Protein 5GJU (pdb70)

GO terms:
  GO:0048255 mRNA stabilization (P, IMP)
  GO:0005737 cytoplasm (C, EXP)
  GO:0005829 cytosol (C, IDA)
  GO:0003724 RNA helicase activity (F, IDA)
  GO:0033592 RNA strand annealing activity (F, IDA)
  GO:0042803 protein homodimerization activity (F, IDA)
  GO:0070417 cellular response to cold (P, IEP)
  GO:0006401 RNA catabolic process (P, IGI)
  GO:0045727 positive regulation of translation (P, IMP)
  GO:0009314 response to radiation (P, IMP)
  GO:0070417 cellular response to cold (P, IMP)
  GO:0000027 ribosomal large subunit assembly (P, IMP)
  GO:0005515 protein binding (F, IPI)

CATH classification: 3.40.50.300

B-factor: me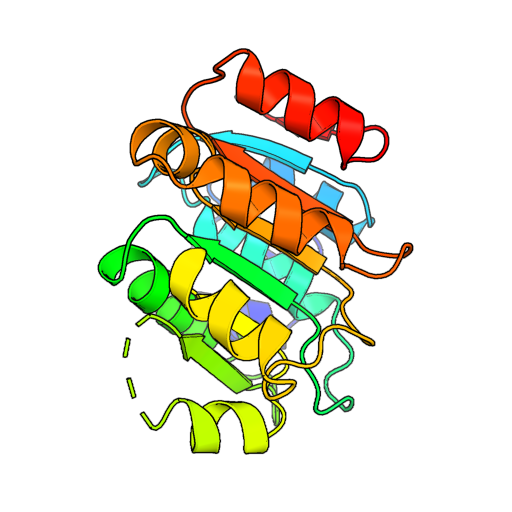an 23.7, std 10.51, range [6.79, 79.28]

Sequence (199 aa):
TTFADLGLKAPILEALNDLGYEKPSPIQAECIPHLLNGRDVLGMAQTGSGKTAAFSLPLLQNLDPELKAPQILVLAPTRELAVQVAEAMTDFSKHMRGVNVVALYVQLRALRQGPQIVVGTPGRLLDHLKRGTLDLSKLSGLVLDEADEMLRMGFIEDVETIMAQIPEGHQTALFSATMPEAIRRITRRFMKEPQEVRI

Structure (mmCIF, N/CA/C/O backbone):
data_5GJU
#
_entry.id   5GJU
#
_cell.length_a   57.990
_cell.length_b   57.990
_cell.length_c   104.360
_cell.angle_alpha   90.000
_cell.angle_beta   90.000
_cell.angle_gamma   120.000
#
_symmetry.space_group_name_H-M   'P 61'
#
loop_
_entity.id
_entity.type
_entity.pdbx_description
1 polymer 'ATP-dependent RNA helicase DeaD'
2 non-polymer 'ADENOSINE MONOPHOSPHATE'
3 water water
#
loop_
_atom_site.group_PDB
_atom_site.id
_atom_site.type_symbol
_atom_site.label_atom_id
_atom_site.label_alt_id
_atom_site.label_comp_id
_atom_site.label_asym_id
_atom_site.label_entity_id
_atom_site.label_seq_id
_atom_site.pdbx_PDB_ins_code
_atom_site.Cartn_x
_atom_site.Cartn_y
_atom_site.Cartn_z
_atom_site.occupancy
_atom_site.B_iso_or_equiv
_atom_site.auth_seq_id
_atom_site.auth_comp_id
_atom_site.auth_asym_id
_atom_site.auth_atom_id
_atom_site.pdbx_PDB_model_num
ATOM 1 N N . THR A 1 1 ? 43.475 27.198 1.659 1.00 33.70 6 THR A N 1
ATOM 2 C CA . THR A 1 1 ? 43.169 26.984 3.075 1.00 23.63 6 THR A CA 1
ATOM 3 C C . THR A 1 1 ? 42.935 25.508 3.405 1.00 23.74 6 THR A C 1
ATOM 4 O O . THR A 1 1 ? 42.169 24.831 2.729 1.00 29.88 6 THR A O 1
ATOM 8 N N . THR A 1 2 ? 43.607 25.029 4.441 1.00 19.97 7 THR A N 1
ATOM 9 C CA . THR A 1 2 ? 43.511 23.649 4.890 1.00 17.44 7 THR A CA 1
ATOM 10 C C . THR A 1 2 ? 42.660 23.558 6.149 1.00 18.41 7 THR A C 1
ATOM 11 O O . THR A 1 2 ? 42.379 24.554 6.810 1.00 18.77 7 THR A O 1
ATOM 22 N N . PHE A 1 3 ? 42.290 22.333 6.516 1.00 18.72 8 PHE A N 1
ATOM 23 C CA . PHE A 1 3 ? 41.568 22.163 7.776 1.00 15.46 8 PHE A CA 1
ATOM 24 C C . PHE A 1 3 ? 42.429 22.552 8.963 1.00 16.60 8 PHE A C 1
ATOM 25 O O . PHE A 1 3 ? 41.919 23.121 9.934 1.00 16.21 8 PHE A O 1
ATOM 42 N N . ALA A 1 4 ? 43.740 22.269 8.906 1.00 15.34 9 ALA A N 1
ATOM 43 C CA . ALA A 1 4 ? 44.624 22.683 9.992 1.00 15.34 9 ALA A CA 1
ATOM 44 C C . ALA A 1 4 ? 44.695 24.206 10.104 1.00 17.72 9 ALA A C 1
ATOM 45 O O . ALA A 1 4 ? 44.743 24.747 11.219 1.00 18.35 9 ALA A O 1
ATOM 52 N N . ASP A 1 5 ? 44.662 24.907 8.965 1.00 18.90 10 ASP A N 1
ATOM 53 C CA . ASP A 1 5 ? 44.637 26.371 8.951 1.00 19.62 10 ASP A CA 1
ATOM 54 C C . ASP A 1 5 ? 43.428 26.939 9.682 1.00 18.62 10 ASP A C 1
ATOM 55 O O . ASP A 1 5 ? 43.444 28.106 10.095 1.00 21.33 10 ASP A O 1
ATOM 64 N N . LEU A 1 6 ? 42.340 26.181 9.771 1.00 14.62 11 LEU A N 1
ATOM 65 C CA . LEU A 1 6 ? 41.138 26.661 10.440 1.00 13.99 11 LEU A CA 1
ATOM 66 C C . LEU A 1 6 ? 41.223 26.528 11.947 1.00 16.48 11 LEU A C 1
ATOM 67 O O . LEU A 1 6 ? 40.344 27.051 12.637 1.00 16.35 11 LEU A O 1
ATOM 83 N N . GLY A 1 7 ? 42.264 25.882 12.457 1.00 16.57 12 GLY A N 1
ATOM 84 C CA . GLY A 1 7 ? 42.444 25.675 13.875 1.00 18.03 12 GLY A CA 1
ATOM 85 C C . GLY A 1 7 ? 42.111 24.296 14.380 1.00 14.93 12 GLY A C 1
ATOM 86 O O . GLY A 1 7 ? 42.098 24.085 15.600 1.00 14.74 12 GLY A O 1
ATOM 90 N N . LEU A 1 8 ? 41.847 23.339 13.497 1.00 15.34 13 LEU A N 1
ATOM 91 C CA . LEU A 1 8 ? 41.516 22.000 13.939 1.00 14.76 13 LEU A CA 1
ATOM 92 C C . LEU A 1 8 ? 42.782 21.213 14.255 1.00 13.93 13 LEU A C 1
ATOM 93 O O . LEU A 1 8 ? 43.820 21.384 13.602 1.00 16.41 13 LEU A O 1
ATOM 109 N N . LYS A 1 9 ? 42.708 20.409 15.306 1.00 15.12 14 LYS A N 1
ATOM 110 C CA . LYS A 1 9 ? 43.852 19.694 15.856 1.00 14.58 14 LYS A CA 1
ATOM 111 C C . LYS A 1 9 ? 43.870 18.237 15.371 1.00 17.91 14 LYS A C 1
ATOM 112 O O . LYS A 1 9 ? 42.979 17.775 14.662 1.00 16.97 14 LYS A O 1
ATOM 131 N N . ALA A 1 10 ? 44.888 17.496 15.813 1.00 18.59 15 ALA A N 1
ATOM 132 C CA . ALA A 1 10 ? 45.216 16.220 15.185 1.00 18.54 15 ALA A CA 1
ATOM 133 C C . ALA A 1 10 ? 44.090 15.184 15.195 1.00 16.49 15 ALA A C 1
ATOM 134 O O . ALA A 1 10 ? 43.949 14.470 14.187 1.00 17.21 15 ALA A O 1
ATOM 141 N N . PRO A 1 11 ? 43.334 14.981 16.279 1.00 15.83 16 PRO A N 1
ATOM 142 C CA . PRO A 1 11 ? 42.310 13.923 16.251 1.00 18.47 16 PRO A CA 1
ATOM 143 C C . PRO A 1 11 ? 41.266 14.176 15.198 1.00 17.62 16 PRO A C 1
ATOM 144 O O . PRO A 1 11 ? 40.862 13.243 14.493 1.00 17.47 16 PRO A O 1
ATOM 155 N N . ILE A 1 12 ? 40.832 15.426 15.042 1.00 16.87 17 ILE A N 1
ATOM 156 C CA . ILE A 1 12 ? 39.856 15.696 13.999 1.00 15.28 17 ILE A CA 1
ATOM 157 C C . ILE A 1 12 ? 40.517 15.630 12.628 1.00 15.07 17 ILE A C 1
ATOM 158 O O . ILE A 1 12 ? 39.939 15.081 11.686 1.00 15.47 17 ILE A O 1
ATOM 174 N N . LEU A 1 13 ? 41.736 16.159 12.491 1.00 15.37 18 LEU A N 1
ATOM 175 C CA . LEU A 1 13 ? 42.433 16.075 11.209 1.00 17.99 18 LEU A CA 1
ATOM 176 C C . LEU A 1 13 ? 42.603 14.627 10.756 1.00 17.71 18 LEU A C 1
ATOM 177 O O . LEU A 1 13 ? 42.501 14.332 9.555 1.00 19.38 18 LEU A O 1
ATOM 193 N N . GLU A 1 14 ? 42.850 13.714 11.693 1.00 17.81 19 GLU A N 1
ATOM 194 C CA . GLU A 1 14 ? 43.016 12.306 11.327 1.00 15.01 19 GLU A CA 1
ATOM 195 C C . GLU A 1 14 ? 41.701 11.704 10.843 1.00 17.63 19 GLU A C 1
ATOM 196 O O . GLU A 1 14 ? 41.686 10.928 9.883 1.00 18.72 19 GLU A O 1
ATOM 208 N N . ALA A 1 15 ? 40.590 12.037 11.502 1.00 15.81 20 ALA A N 1
ATOM 209 C CA . ALA A 1 15 ? 39.281 11.558 11.071 1.00 17.01 20 ALA A CA 1
ATOM 210 C C . ALA A 1 15 ? 38.945 12.082 9.681 1.00 17.87 20 ALA A C 1
ATOM 211 O O . ALA A 1 15 ? 38.359 11.363 8.859 1.00 18.08 20 ALA A O 1
ATOM 218 N N . LEU A 1 16 ? 39.271 13.350 9.413 1.00 17.71 21 LEU A N 1
ATOM 219 C CA . LEU A 1 16 ? 39.020 13.905 8.087 1.00 15.66 21 LEU A CA 1
ATOM 220 C C . LEU A 1 16 ? 39.830 13.161 7.043 1.00 16.71 21 LEU A C 1
ATOM 221 O O . LEU A 1 16 ? 39.346 12.908 5.937 1.00 18.54 21 LEU A O 1
ATOM 237 N N . ASN A 1 17 ? 41.061 12.802 7.380 1.00 16.71 22 ASN A N 1
ATOM 238 C CA . ASN A 1 17 ? 41.873 12.046 6.432 1.00 19.93 22 ASN A CA 1
ATOM 239 C C . ASN A 1 17 ? 41.266 10.676 6.195 1.00 21.51 22 ASN A C 1
ATOM 240 O O . ASN A 1 17 ? 41.189 10.214 5.048 1.00 24.03 22 ASN A O 1
ATOM 251 N N . ASP A 1 18 ? 40.810 10.020 7.264 1.00 18.76 23 ASP A N 1
ATOM 252 C CA . ASP A 1 18 ? 40.146 8.728 7.111 1.00 23.84 23 ASP A CA 1
ATOM 253 C C . ASP A 1 18 ? 38.942 8.842 6.189 1.00 26.77 23 ASP A C 1
ATOM 254 O O . ASP A 1 18 ? 38.670 7.934 5.400 1.00 24.90 23 ASP A O 1
ATOM 263 N N . LEU A 1 19 ? 38.201 9.950 6.288 1.00 21.15 24 LEU A N 1
ATOM 264 C CA . LEU A 1 19 ? 37.010 10.187 5.474 1.00 23.01 24 LEU A CA 1
ATOM 265 C C . LEU A 1 19 ? 37.334 10.597 4.051 1.00 19.37 24 LEU A C 1
ATOM 266 O O . LEU A 1 19 ? 36.451 10.545 3.189 1.00 24.16 24 LEU A O 1
ATOM 282 N N . GLY A 1 20 ? 38.565 11.003 3.780 1.00 21.02 25 GLY A N 1
ATOM 283 C CA . GLY A 1 20 ? 38.922 11.424 2.457 1.00 23.78 25 GLY A CA 1
ATOM 284 C C . GLY A 1 20 ? 38.584 12.859 2.154 1.00 26.02 25 GLY A C 1
ATOM 285 O O . GLY A 1 20 ? 38.508 13.221 0.979 1.00 31.04 25 GLY A O 1
ATOM 289 N N . TYR A 1 21 ? 38.358 13.691 3.173 1.00 20.74 26 TYR A N 1
ATOM 290 C CA . TYR A 1 21 ? 38.162 15.119 2.945 1.00 21.03 26 TYR A CA 1
ATOM 291 C C . TYR A 1 21 ? 39.517 15.769 2.739 1.00 26.28 26 TYR A C 1
ATOM 292 O O . TYR A 1 21 ? 40.341 15.804 3.657 1.00 33.01 26 TYR A O 1
ATOM 310 N N . GLU A 1 22 ? 39.725 16.328 1.558 1.00 17.38 27 GLU A N 1
ATOM 311 C CA . GLU A 1 22 ? 41.003 16.909 1.222 1.00 19.81 27 GLU A CA 1
ATOM 312 C C . GLU A 1 22 ? 41.092 18.376 1.603 1.00 20.18 27 GLU A C 1
ATOM 313 O O . GLU A 1 22 ? 42.134 18.823 2.093 1.00 25.91 27 GLU A O 1
ATOM 325 N N . LYS A 1 23 ? 40.059 19.159 1.337 1.00 16.39 28 LYS A N 1
ATOM 326 C CA . LYS A 1 23 ? 40.110 20.566 1.691 1.00 18.48 28 LYS A CA 1
ATOM 327 C C . LYS A 1 23 ? 38.758 21.060 2.167 1.00 15.59 28 LYS A C 1
ATOM 328 O O . LYS A 1 23 ? 37.716 20.509 1.797 1.00 14.72 28 LYS A O 1
ATOM 347 N N . PRO A 1 24 ? 38.736 22.139 2.944 1.00 14.39 29 PRO A N 1
ATOM 348 C CA . PRO A 1 24 ? 37.455 22.681 3.405 1.00 13.74 29 PRO A CA 1
ATOM 349 C C . PRO A 1 24 ? 36.618 23.242 2.268 1.00 12.89 29 PRO A C 1
ATOM 350 O O . PRO A 1 24 ? 37.130 23.892 1.347 1.00 15.58 29 PRO A O 1
ATOM 361 N N . SER A 1 25 ? 35.305 23.049 2.387 1.00 11.57 30 SER A N 1
ATOM 362 C CA . SER A 1 25 ? 34.358 23.748 1.540 1.00 12.30 30 SER A CA 1
ATOM 363 C C . SER A 1 25 ? 34.251 25.194 1.991 1.00 13.01 30 SER A C 1
ATOM 364 O O . SER A 1 25 ? 34.634 25.529 3.112 1.00 12.85 30 SER A O 1
ATOM 372 N N . PRO A 1 26 ? 33.726 26.075 1.145 1.00 11.49 31 PRO A N 1
ATOM 373 C CA . PRO A 1 26 ? 33.609 27.482 1.556 1.00 12.04 31 PRO A CA 1
ATOM 374 C C . PRO A 1 26 ? 32.860 27.684 2.864 1.00 11.45 31 PRO A C 1
ATOM 375 O O . PRO A 1 26 ? 33.316 28.489 3.701 1.00 13.60 31 PRO A O 1
ATOM 386 N N . ILE A 1 27 ? 31.746 26.973 3.086 1.00 12.26 32 ILE A N 1
ATOM 387 C CA . ILE A 1 27 ? 30.954 27.206 4.308 1.00 13.57 32 ILE A CA 1
ATOM 388 C C . ILE A 1 27 ? 31.749 26.749 5.519 1.00 12.48 32 ILE A C 1
ATOM 389 O O . ILE A 1 27 ? 31.642 27.336 6.615 1.00 13.09 32 ILE A O 1
ATOM 405 N N . GLN A 1 28 ? 32.586 25.736 5.333 1.00 12.62 33 GLN A N 1
ATOM 406 C CA . GLN A 1 28 ? 33.446 25.252 6.407 1.00 10.38 33 GLN A CA 1
ATOM 407 C C . GLN A 1 28 ? 34.548 26.260 6.717 1.00 13.08 33 GLN A C 1
ATOM 408 O O . GLN A 1 28 ? 34.821 26.569 7.888 1.00 11.08 33 GLN A O 1
ATOM 422 N N . ALA A 1 29 ? 35.173 26.816 5.672 1.00 13.01 34 ALA A N 1
ATOM 423 C CA . ALA A 1 29 ? 36.252 27.777 5.887 1.00 12.58 34 ALA A CA 1
ATOM 424 C C . ALA A 1 29 ? 35.745 29.016 6.593 1.00 14.29 34 ALA A C 1
ATOM 425 O O . ALA A 1 29 ? 36.465 29.588 7.413 1.00 14.53 34 ALA A O 1
ATOM 432 N N . GLU A 1 30 ? 34.493 29.417 6.321 1.00 13.06 35 GLU A N 1
ATOM 433 C CA . GLU A 1 30 ? 33.937 30.614 6.941 1.00 14.26 35 GLU A CA 1
ATOM 434 C C . GLU A 1 30 ? 33.430 30.345 8.355 1.00 15.53 35 GLU A C 1
ATOM 435 O O . GLU A 1 30 ? 33.725 31.117 9.272 1.00 17.34 35 GLU A O 1
ATOM 447 N N . CYS A 1 31 ? 32.701 29.231 8.565 1.00 11.41 36 CYS A N 1
ATOM 448 C CA . CYS A 1 31 ? 32.000 29.045 9.833 1.00 12.38 36 CYS A CA 1
ATOM 449 C C . CYS A 1 31 ? 32.892 28.481 10.933 1.00 12.65 36 CYS A C 1
ATOM 450 O O . CYS A 1 31 ? 32.696 28.811 12.113 1.00 13.62 36 CYS A O 1
ATOM 458 N N . ILE A 1 32 ? 33.814 27.581 10.591 1.00 12.53 37 ILE A N 1
ATOM 459 C CA . ILE A 1 32 ? 34.564 26.851 11.618 1.00 10.46 37 ILE A CA 1
ATOM 460 C C . ILE A 1 32 ? 35.368 27.802 12.500 1.00 10.18 37 ILE A C 1
ATOM 461 O O . ILE A 1 32 ? 35.304 27.669 13.732 1.00 10.31 37 ILE A O 1
ATOM 477 N N . PRO A 1 33 ? 36.141 28.744 11.970 1.00 11.10 38 PRO A N 1
ATOM 478 C CA . PRO A 1 33 ? 36.848 29.661 12.881 1.00 10.92 38 PRO A CA 1
ATOM 479 C C . PRO A 1 33 ? 35.934 30.443 13.808 1.00 11.39 38 PRO A C 1
ATOM 480 O O . PRO A 1 33 ? 36.267 30.618 14.984 1.00 13.42 38 PRO A O 1
ATOM 491 N N . HIS A 1 34 ? 34.774 30.905 13.331 1.00 12.07 39 HIS A N 1
ATOM 492 C CA . HIS A 1 34 ? 33.871 31.633 14.220 1.00 12.04 39 HIS A CA 1
ATOM 493 C C . HIS A 1 34 ? 33.415 30.746 15.379 1.00 9.80 39 HIS A C 1
ATOM 494 O O . HIS A 1 34 ? 33.345 31.191 16.530 1.00 12.05 39 HIS A O 1
ATOM 508 N N . LEU A 1 35 ? 33.045 29.493 15.088 1.00 9.59 40 LEU A N 1
ATOM 509 C CA . LEU A 1 35 ? 32.550 28.620 16.138 1.00 9.76 40 LEU A CA 1
ATOM 510 C C . LEU A 1 35 ? 33.679 28.201 17.070 1.00 10.72 40 LEU A C 1
ATOM 511 O O . LEU A 1 35 ? 33.488 28.113 18.286 1.00 11.48 40 LEU A O 1
ATOM 527 N N . LEU A 1 36 ? 34.870 27.954 16.542 1.00 11.50 41 LEU A N 1
ATOM 528 C CA . LEU A 1 36 ? 35.984 27.712 17.446 1.00 12.15 41 LEU A CA 1
ATOM 529 C C . LEU A 1 36 ? 36.202 28.880 18.382 1.00 14.38 41 LEU A C 1
ATOM 530 O O . LEU A 1 36 ? 36.634 28.671 19.535 1.00 15.19 41 LEU A O 1
ATOM 546 N N . ASN A 1 37 ? 35.968 30.098 17.908 1.00 13.52 42 ASN A N 1
ATOM 547 C CA . ASN A 1 37 ? 36.195 31.278 18.748 1.00 14.98 42 ASN A CA 1
ATOM 548 C C . ASN A 1 37 ? 35.034 31.586 19.677 1.00 17.46 42 ASN A C 1
ATOM 549 O O . ASN A 1 37 ? 35.037 32.651 20.319 1.00 18.16 42 ASN A O 1
ATOM 560 N N . GLY A 1 38 ? 34.060 30.696 19.755 1.00 12.31 43 GLY A N 1
ATOM 561 C CA . GLY A 1 38 ? 32.995 30.797 20.717 1.00 12.90 43 GLY A CA 1
ATOM 562 C C . GLY A 1 38 ? 31.840 31.664 20.289 1.00 14.56 43 GLY A C 1
ATOM 563 O O . GLY A 1 38 ? 30.989 31.980 21.130 1.00 17.70 43 GLY A O 1
ATOM 567 N N . ARG A 1 39 ? 31.769 32.044 19.014 1.00 11.89 44 ARG A N 1
ATOM 568 C CA . ARG A 1 39 ? 30.685 32.870 18.528 1.00 14.16 44 ARG A CA 1
ATOM 569 C C . ARG A 1 39 ? 29.455 32.033 18.202 1.00 13.90 44 ARG A C 1
ATOM 570 O O . ARG A 1 39 ? 29.518 30.811 18.017 1.00 13.66 44 ARG A O 1
ATOM 591 N N . ASP A 1 40 ? 28.311 32.711 18.185 1.00 11.68 45 ASP A N 1
ATOM 592 C CA . ASP A 1 40 ? 27.110 32.162 17.572 1.00 11.04 45 ASP A CA 1
ATOM 593 C C . ASP A 1 40 ? 27.190 32.425 16.075 1.00 15.53 45 ASP A C 1
ATOM 594 O O . ASP A 1 40 ? 27.754 33.442 15.641 1.00 14.08 45 ASP A O 1
ATOM 603 N N . VAL A 1 41 ? 26.645 31.498 15.271 1.00 13.76 46 VAL A N 1
ATOM 604 C CA . VAL A 1 41 ? 26.734 31.591 13.818 1.00 10.76 46 VAL A CA 1
ATOM 605 C C . VAL A 1 41 ? 25.366 31.362 13.215 1.00 12.60 46 VAL A C 1
ATOM 606 O O . VAL A 1 41 ? 24.669 30.413 13.579 1.00 12.11 46 VAL A O 1
ATOM 619 N N . LEU A 1 42 ? 25.002 32.207 12.272 1.00 11.74 47 LEU A N 1
ATOM 620 C CA . LEU A 1 42 ? 23.837 32.005 11.431 1.00 13.13 47 LEU A CA 1
ATOM 621 C C . LEU A 1 42 ? 24.393 31.634 10.066 1.00 12.88 47 LEU A C 1
ATOM 622 O O . LEU A 1 42 ? 25.024 32.461 9.403 1.00 15.64 47 LEU A O 1
ATOM 638 N N . GLY A 1 43 ? 24.259 30.370 9.697 1.00 12.99 48 GLY A N 1
ATOM 639 C CA . GLY A 1 43 ? 24.786 29.901 8.437 1.00 13.28 48 GLY A CA 1
ATOM 640 C C . GLY A 1 43 ? 23.715 29.649 7.406 1.00 14.04 48 GLY A C 1
ATOM 641 O O . GLY A 1 43 ? 22.817 28.817 7.586 1.00 14.49 48 GLY A O 1
ATOM 645 N N . MET A 1 44 ? 23.812 30.362 6.294 1.00 15.84 49 MET A N 1
ATOM 646 C CA . MET A 1 44 ? 22.856 30.246 5.207 1.00 16.43 49 MET A CA 1
ATOM 647 C C . MET A 1 44 ? 23.453 29.367 4.129 1.00 15.94 49 MET A C 1
ATOM 648 O O . MET A 1 44 ? 24.265 29.832 3.330 1.00 22.23 49 MET A O 1
ATOM 662 N N . ALA A 1 45 ? 23.066 28.096 4.124 1.00 16.83 50 ALA A N 1
ATOM 663 C CA . ALA A 1 45 ? 23.620 27.089 3.229 1.00 18.80 50 ALA A CA 1
ATOM 664 C C . ALA A 1 45 ? 22.678 25.891 3.220 1.00 17.83 50 ALA A C 1
ATOM 665 O O . ALA A 1 45 ? 21.868 25.723 4.126 1.00 20.67 50 ALA A O 1
ATOM 672 N N . GLN A 1 46 ? 22.811 25.030 2.204 1.00 20.69 51 GLN A N 1
ATOM 673 C CA . GLN A 1 46 ? 21.939 23.857 2.075 1.00 21.32 51 GLN A CA 1
ATOM 674 C C . GLN A 1 46 ? 22.780 22.595 1.918 1.00 23.34 51 GLN A C 1
ATOM 675 O O . GLN A 1 46 ? 24.013 22.652 1.832 1.00 20.58 51 GLN A O 1
ATOM 689 N N . THR A 1 47 ? 22.107 21.440 1.890 1.00 22.80 52 THR A N 1
ATOM 690 C CA . THR A 1 47 ? 22.838 20.185 1.819 1.00 25.83 52 THR A CA 1
ATOM 691 C C . THR A 1 47 ? 23.698 20.200 0.568 1.00 20.03 52 THR A C 1
ATOM 692 O O . THR A 1 47 ? 23.326 20.755 -0.474 1.00 22.74 52 THR A O 1
ATOM 703 N N . GLY A 1 48 ? 24.859 19.599 0.685 1.00 18.93 53 GLY A N 1
ATOM 704 C CA . GLY A 1 48 ? 25.815 19.608 -0.367 1.00 17.00 53 GLY A CA 1
ATOM 705 C C . GLY A 1 48 ? 26.921 20.611 -0.141 1.00 14.85 53 GLY A C 1
ATOM 706 O O . GLY A 1 48 ? 28.027 20.395 -0.611 1.00 16.62 53 GLY A O 1
ATOM 710 N N . SER A 1 49 ? 26.652 21.674 0.634 1.00 14.70 54 SER A N 1
ATOM 711 C CA . SER A 1 49 ? 27.643 22.699 0.922 1.00 11.74 54 SER A CA 1
ATOM 712 C C . SER A 1 49 ? 28.730 22.207 1.876 1.00 14.07 54 SER A C 1
ATOM 713 O O . SER A 1 49 ? 29.811 22.794 1.917 1.00 15.82 54 SER A O 1
ATOM 721 N N . GLY A 1 50 ? 28.436 21.201 2.689 1.00 15.08 55 GLY A N 1
ATOM 722 C CA . GLY A 1 50 ? 29.305 20.796 3.755 1.00 13.97 55 GLY A CA 1
ATOM 723 C C . GLY A 1 50 ? 28.927 21.396 5.089 1.00 11.46 55 GLY A C 1
ATOM 724 O O . GLY A 1 50 ? 29.790 21.519 5.957 1.00 10.10 55 GLY A O 1
ATOM 728 N N . LYS A 1 51 ? 27.658 21.742 5.280 1.00 12.78 56 LYS A N 1
ATOM 729 C CA . LYS A 1 51 ? 27.244 22.405 6.506 1.00 10.22 56 LYS A CA 1
ATOM 730 C C . LYS A 1 51 ? 27.376 21.497 7.719 1.00 10.73 56 LYS A C 1
ATOM 731 O O . LYS A 1 51 ? 27.637 21.981 8.819 1.00 11.46 56 LYS A O 1
ATOM 750 N N . THR A 1 52 ? 27.232 20.179 7.551 1.00 12.10 57 THR A N 1
ATOM 751 C CA . THR A 1 52 ? 27.332 19.299 8.716 1.00 11.57 57 THR A CA 1
ATOM 752 C C . THR A 1 52 ? 28.705 19.402 9.380 1.00 10.46 57 THR A C 1
ATOM 753 O O . THR A 1 52 ? 28.811 19.581 10.603 1.00 10.59 57 THR A O 1
ATOM 764 N N . ALA A 1 53 ? 29.780 19.286 8.607 1.00 11.22 58 ALA A N 1
ATOM 765 C CA . ALA A 1 53 ? 31.108 19.438 9.191 1.00 11.20 58 ALA A CA 1
ATOM 766 C C . ALA A 1 53 ? 31.342 20.869 9.681 1.00 10.41 58 ALA A C 1
ATOM 767 O O . ALA A 1 53 ? 32.060 21.069 10.676 1.00 11.58 58 ALA A O 1
ATOM 774 N N . ALA A 1 54 ? 30.751 21.864 8.996 1.00 10.33 59 ALA A N 1
ATOM 775 C CA . ALA A 1 54 ? 30.917 23.259 9.408 1.00 10.77 59 ALA A CA 1
ATOM 776 C C . ALA A 1 54 ? 30.503 23.478 10.855 1.00 10.21 59 ALA A C 1
ATOM 777 O O . ALA A 1 54 ? 31.185 24.213 11.580 1.00 10.80 59 ALA A O 1
ATOM 784 N N . PHE A 1 55 ? 29.375 22.908 11.294 1.00 10.18 60 PHE A N 1
ATOM 785 C CA . PHE A 1 55 ? 29.024 23.051 12.705 1.00 11.36 60 PHE A CA 1
ATOM 786 C C . PHE A 1 55 ? 29.606 21.936 13.570 1.00 11.70 60 PHE A C 1
ATOM 787 O O . PHE A 1 55 ? 29.884 22.173 14.754 1.00 13.71 60 PHE A O 1
ATOM 804 N N . SER A 1 56 ? 29.801 20.729 13.029 1.00 10.42 61 SER A N 1
ATOM 805 C CA . SER A 1 56 ? 30.162 19.601 13.881 1.00 11.60 61 SER A CA 1
ATOM 806 C C . SER A 1 56 ? 31.607 19.679 14.341 1.00 10.80 61 SER A C 1
ATOM 807 O O . SER A 1 56 ? 31.887 19.454 15.523 1.00 12.83 61 SER A O 1
ATOM 815 N N . LEU A 1 57 ? 32.543 19.932 13.420 1.00 12.78 62 LEU A N 1
ATOM 816 C CA . LEU A 1 57 ? 33.959 19.880 13.774 1.00 8.05 62 LEU A CA 1
ATOM 817 C C . LEU A 1 57 ? 34.302 20.835 14.902 1.00 12.94 62 LEU A C 1
ATOM 818 O O . LEU A 1 57 ? 34.982 20.419 15.864 1.00 12.39 62 LEU A O 1
ATOM 834 N N . PRO A 1 58 ? 33.919 22.109 14.848 1.00 11.32 63 PRO A N 1
ATOM 835 C CA . PRO A 1 58 ? 34.353 22.999 15.918 1.00 9.73 63 PRO A CA 1
ATOM 836 C C . PRO A 1 58 ? 33.699 22.685 17.245 1.00 12.43 63 PRO A C 1
ATOM 837 O O . PRO A 1 58 ? 34.344 22.796 18.297 1.00 12.53 63 PRO A O 1
ATOM 848 N N . LEU A 1 59 ? 32.416 22.332 17.232 1.00 12.26 6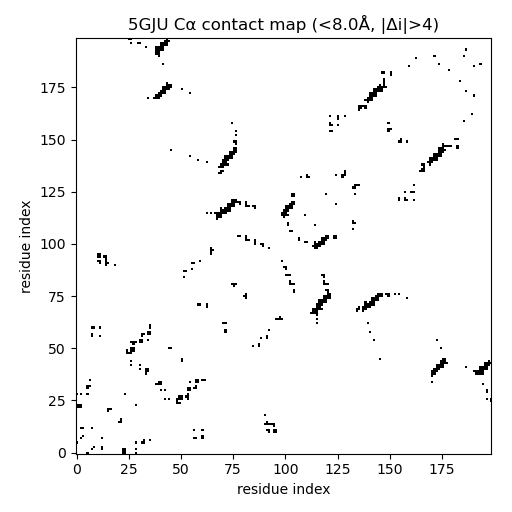4 LEU A N 1
ATOM 849 C CA . LEU A 1 59 ? 31.755 22.032 18.499 1.00 10.76 64 LEU A CA 1
ATOM 850 C C . LEU A 1 59 ? 32.305 20.749 19.107 1.00 13.18 64 LEU A C 1
ATOM 851 O O . LEU A 1 59 ? 32.445 20.656 20.332 1.00 13.17 64 LEU A O 1
ATOM 867 N N . LEU A 1 60 ? 32.623 19.745 18.279 1.00 11.39 65 LEU A N 1
ATOM 868 C CA . LEU A 1 60 ? 33.299 18.553 18.799 1.00 12.35 65 LEU A CA 1
ATOM 869 C C . LEU A 1 60 ? 34.636 18.909 19.428 1.00 13.85 65 LEU A C 1
ATOM 870 O O . LEU A 1 60 ? 34.974 18.413 20.506 1.00 13.47 65 LEU A O 1
ATOM 886 N N . GLN A 1 61 ? 35.426 19.748 18.760 1.00 12.75 66 GLN A N 1
ATOM 887 C CA . GLN A 1 61 ? 36.740 20.055 19.302 1.00 11.36 66 GLN A CA 1
ATOM 888 C C . GLN A 1 61 ? 36.636 20.796 20.620 1.00 12.69 66 GLN A C 1
ATOM 889 O O . GLN A 1 61 ? 37.544 20.694 21.456 1.00 17.16 66 GLN A O 1
ATOM 903 N N . ASN A 1 62 ? 35.544 21.534 20.823 1.00 12.58 67 ASN A N 1
ATOM 904 C CA . ASN A 1 62 ? 35.333 22.393 21.971 1.00 11.19 67 ASN A CA 1
ATOM 905 C C . ASN A 1 62 ? 34.678 21.691 23.163 1.00 13.17 67 ASN A C 1
ATOM 906 O O . ASN A 1 62 ? 34.510 22.318 24.205 1.00 14.94 67 ASN A O 1
ATOM 917 N N . LEU A 1 63 ? 34.340 20.422 23.074 1.00 16.41 68 LEU A N 1
ATOM 918 C CA . LEU A 1 63 ? 33.672 19.879 24.247 1.00 15.99 68 LEU A CA 1
ATOM 919 C C . LEU A 1 63 ? 34.701 19.350 25.245 1.00 15.39 68 LEU A C 1
ATOM 920 O O . LEU A 1 63 ? 35.908 19.276 24.985 1.00 14.65 68 LEU A O 1
ATOM 936 N N . ASP A 1 64 ? 34.198 19.024 26.432 1.00 13.12 69 ASP A N 1
ATOM 937 C CA . ASP A 1 64 ? 34.991 18.398 27.472 1.00 14.58 69 ASP A CA 1
ATOM 938 C C . ASP A 1 64 ? 34.857 16.896 27.304 1.00 12.46 69 ASP A C 1
ATOM 939 O O . ASP A 1 64 ? 33.785 16.340 27.621 1.00 15.03 69 ASP A O 1
ATOM 948 N N . PRO A 1 65 ? 35.865 16.202 26.798 1.00 15.01 70 PRO A N 1
ATOM 949 C CA . PRO A 1 65 ? 35.675 14.782 26.519 1.00 15.80 70 PRO A CA 1
ATOM 950 C C . PRO A 1 65 ? 35.479 13.951 27.764 1.00 20.61 70 PRO A C 1
ATOM 951 O O . PRO A 1 65 ? 34.955 12.840 27.657 1.00 19.42 70 PRO A O 1
ATOM 962 N N . GLU A 1 66 ? 35.862 14.445 28.936 1.00 17.92 71 GLU A N 1
ATOM 963 C CA . GLU A 1 66 ? 35.709 13.656 30.153 1.00 20.61 71 GLU A CA 1
ATOM 964 C C . GLU A 1 66 ? 34.351 13.847 30.813 1.00 18.04 71 GLU A C 1
ATOM 965 O O . GLU A 1 66 ? 34.022 13.123 31.763 1.00 22.32 71 GLU A O 1
ATOM 977 N N . LEU A 1 67 ? 33.535 14.766 30.328 1.00 16.57 72 LEU A N 1
ATOM 978 C CA . LEU A 1 67 ? 32.221 15.007 30.909 1.00 15.55 72 LEU A CA 1
ATOM 979 C C . LEU A 1 67 ? 31.216 14.122 30.181 1.00 16.51 72 LEU A C 1
ATOM 980 O O . LEU A 1 67 ? 30.877 14.374 29.025 1.00 14.63 72 LEU A O 1
ATOM 996 N N . LYS A 1 68 ? 30.750 13.071 30.851 1.00 15.95 73 LYS A N 1
ATOM 997 C CA . LYS A 1 68 ? 29.878 12.084 30.206 1.00 16.98 73 LYS A CA 1
ATOM 998 C C . LYS A 1 68 ? 28.416 12.513 30.339 1.00 17.30 73 LYS A C 1
ATOM 999 O O . LYS A 1 68 ? 27.593 11.904 31.042 1.00 16.56 73 LYS A O 1
ATOM 1018 N N . ALA A 1 69 ? 28.083 13.585 29.620 1.00 12.70 74 ALA A N 1
ATOM 1019 C CA . ALA A 1 69 ? 26.740 14.139 29.646 1.00 13.02 74 ALA A CA 1
ATOM 1020 C C . ALA A 1 69 ? 26.546 14.968 28.390 1.00 12.44 74 ALA A C 1
ATOM 1021 O O . ALA A 1 69 ? 27.527 15.413 27.795 1.00 11.54 74 ALA A O 1
ATOM 1028 N N . PRO A 1 70 ? 25.303 15.211 27.975 1.00 13.47 75 PRO A N 1
ATOM 1029 C CA . PRO A 1 70 ? 25.097 15.938 26.712 1.00 14.18 75 PRO A CA 1
ATOM 1030 C C . PRO A 1 70 ? 25.676 17.341 26.767 1.00 11.90 75 PRO A C 1
ATOM 1031 O O . PRO A 1 70 ? 25.350 18.142 27.637 1.00 12.25 75 PRO A O 1
ATOM 1042 N N . GLN A 1 71 ? 26.543 17.631 25.808 1.00 11.20 76 GLN A N 1
ATOM 1043 C CA . GLN A 1 71 ? 27.121 18.955 25.661 1.00 11.95 76 GLN A CA 1
ATOM 1044 C C . GLN A 1 71 ? 26.749 19.610 24.342 1.00 11.85 76 GLN A C 1
ATOM 1045 O O . GLN A 1 71 ? 26.704 20.854 24.262 1.00 12.31 76 GLN A O 1
ATOM 1059 N N . ILE A 1 72 ? 26.494 18.810 23.310 1.00 12.47 77 ILE A N 1
ATOM 1060 C CA . ILE A 1 72 ? 26.046 19.306 22.008 1.00 10.59 77 ILE A CA 1
ATOM 1061 C C . ILE A 1 72 ? 24.692 18.699 21.720 1.00 13.74 77 ILE A C 1
ATOM 1062 O O . ILE A 1 72 ? 24.548 17.467 21.734 1.00 12.96 77 ILE A O 1
ATOM 1078 N N . LEU A 1 73 ? 23.711 19.553 21.431 1.00 10.87 78 LEU A N 1
ATOM 1079 C CA . LEU A 1 73 ? 22.370 19.115 21.038 1.00 11.33 78 LEU A CA 1
ATOM 1080 C C . LEU A 1 73 ? 22.093 19.612 19.626 1.00 11.76 78 LEU A C 1
ATOM 1081 O O . LEU A 1 73 ? 22.186 20.811 19.370 1.00 11.89 78 LEU A O 1
ATOM 1097 N N . VAL A 1 74 ? 21.747 18.707 18.710 1.00 10.44 79 VAL A N 1
ATOM 1098 C CA . VAL A 1 74 ? 21.476 19.075 17.327 1.00 11.14 79 VAL A CA 1
ATOM 1099 C C . VAL A 1 74 ? 20.027 18.718 17.048 1.00 13.52 79 VAL A C 1
ATOM 1100 O O . VAL A 1 74 ? 19.627 17.554 17.222 1.00 12.23 79 VAL A O 1
ATOM 1113 N N . LEU A 1 75 ? 19.252 19.714 16.623 1.00 11.69 80 LEU A N 1
ATOM 1114 C CA . LEU A 1 75 ? 17.869 19.540 16.199 1.00 13.15 80 LEU A CA 1
ATOM 1115 C C . LEU A 1 75 ? 17.841 19.422 14.681 1.00 14.02 80 LEU A C 1
ATOM 1116 O O . LEU A 1 75 ? 18.451 20.244 13.988 1.00 14.37 80 LEU A O 1
ATOM 1132 N N . ALA A 1 76 ? 17.155 18.390 14.174 1.00 13.16 81 ALA A N 1
ATOM 1133 C CA . ALA A 1 76 ? 16.962 18.184 12.748 1.00 13.30 81 ALA A CA 1
ATOM 1134 C C . ALA A 1 76 ? 15.498 17.915 12.440 1.00 16.07 81 ALA A C 1
ATOM 1135 O O . ALA A 1 76 ? 14.765 17.423 13.303 1.00 15.30 81 ALA A O 1
ATOM 1142 N N . PRO A 1 77 ? 15.044 18.223 11.213 1.00 15.08 82 PRO A N 1
ATOM 1143 C CA . PRO A 1 77 ? 13.611 18.084 10.899 1.00 16.10 82 PRO A CA 1
ATOM 1144 C C . PRO A 1 77 ? 13.141 16.670 10.637 1.00 16.19 82 PRO A C 1
ATOM 1145 O O . PRO A 1 77 ? 11.923 16.430 10.719 1.00 17.42 82 PRO A O 1
ATOM 1156 N N . THR A 1 78 ? 14.034 15.745 10.304 1.00 18.49 83 THR A N 1
ATOM 1157 C CA . THR A 1 78 ? 13.622 14.418 9.869 1.00 19.51 83 THR A CA 1
ATOM 1158 C C . THR A 1 78 ? 14.453 13.335 10.537 1.00 20.60 83 THR A C 1
ATOM 1159 O O . THR A 1 78 ? 15.617 13.531 10.891 1.00 15.65 83 THR A O 1
ATOM 1170 N N . ARG A 1 79 ? 13.846 12.157 10.663 1.00 19.02 84 ARG A N 1
ATOM 1171 C CA . ARG A 1 79 ? 14.600 10.995 11.120 1.00 18.44 84 ARG A CA 1
ATOM 1172 C C . ARG A 1 79 ? 15.823 10.761 10.243 1.00 22.46 84 ARG A C 1
ATOM 1173 O O . ARG A 1 79 ? 16.904 10.469 10.750 1.00 21.19 84 ARG A O 1
ATOM 1194 N N . GLU A 1 80 ? 15.678 10.906 8.922 1.00 19.55 85 GLU A N 1
ATOM 1195 C CA . GLU A 1 80 ? 16.788 10.664 8.011 1.00 17.72 85 GLU A CA 1
ATOM 1196 C C . GLU A 1 80 ? 17.954 11.624 8.267 1.00 19.36 85 GLU A C 1
ATOM 1197 O O . GLU A 1 80 ? 19.105 11.198 8.294 1.00 20.15 85 GLU A O 1
ATOM 1209 N N . LEU A 1 81 ? 17.684 12.929 8.425 1.00 18.15 86 LEU A N 1
ATOM 1210 C CA . LEU A 1 81 ? 18.789 13.864 8.673 1.00 16.61 86 LEU A CA 1
ATOM 1211 C C . LEU A 1 81 ? 19.383 13.667 10.068 1.00 15.74 86 LEU A C 1
ATOM 1212 O O . LEU A 1 81 ? 20.603 13.759 10.244 1.00 15.09 86 LEU A O 1
ATOM 1228 N N . ALA A 1 82 ? 18.540 13.405 11.067 1.00 16.87 87 ALA A N 1
ATOM 1229 C CA . ALA A 1 82 ? 19.064 13.141 12.409 1.00 16.25 87 ALA A CA 1
ATOM 1230 C C . ALA A 1 82 ? 20.047 11.979 12.382 1.00 17.71 87 ALA A C 1
ATOM 1231 O O . ALA A 1 82 ? 21.143 12.054 12.958 1.00 16.43 87 ALA A O 1
ATOM 1238 N N . VAL A 1 83 ? 19.680 10.882 11.709 1.00 18.33 88 VAL A N 1
ATOM 1239 C CA . VAL A 1 83 ? 20.576 9.741 11.640 1.00 18.37 88 VAL A CA 1
ATOM 1240 C C . VAL A 1 83 ? 21.823 10.081 10.848 1.00 18.97 88 VAL A C 1
ATOM 1241 O O . VAL A 1 83 ? 22.933 9.717 11.250 1.00 17.05 88 VAL A O 1
ATOM 1254 N N . GLN A 1 84 ? 21.681 10.811 9.732 1.00 17.72 89 GLN A N 1
ATOM 1255 C CA . GLN A 1 84 ? 22.845 11.162 8.911 1.00 18.99 89 GLN A CA 1
ATOM 1256 C C . GLN A 1 84 ? 23.833 12.021 9.690 1.00 18.28 89 GLN A C 1
ATOM 1257 O O . GLN A 1 84 ? 25.057 11.831 9.597 1.00 17.13 89 GLN A O 1
ATOM 1271 N N . VAL A 1 85 ? 23.317 13.021 10.403 1.00 15.13 90 VAL A N 1
ATOM 1272 C CA . VAL A 1 85 ? 24.180 13.905 11.187 1.00 14.90 90 VAL A CA 1
ATOM 1273 C C . VAL A 1 85 ? 24.836 13.134 12.306 1.00 13.97 90 VAL A C 1
ATOM 1274 O O . VAL A 1 85 ? 26.031 13.298 12.560 1.00 13.76 90 VAL A O 1
ATOM 1287 N N . ALA A 1 86 ? 24.079 12.274 12.992 1.00 13.24 91 ALA A N 1
ATOM 1288 C CA . ALA A 1 86 ? 24.715 11.499 14.050 1.00 14.47 91 ALA A CA 1
ATOM 1289 C C . ALA A 1 86 ? 25.835 10.621 13.503 1.00 14.67 91 ALA A C 1
ATOM 1290 O O . ALA A 1 86 ? 26.892 10.497 14.126 1.00 13.83 91 ALA A O 1
ATOM 1297 N N . GLU A 1 87 ? 25.624 9.988 12.344 1.00 14.11 92 GLU A N 1
ATOM 1298 C CA . GLU A 1 87 ? 26.678 9.185 11.729 1.00 17.26 92 GLU A CA 1
ATOM 1299 C C . GLU A 1 87 ? 27.918 10.017 11.426 1.00 15.18 92 GLU A C 1
ATOM 1300 O O . GLU A 1 87 ? 29.042 9.596 11.696 1.00 17.76 92 GLU A O 1
ATOM 1312 N N . ALA A 1 88 ? 27.727 11.219 10.869 1.00 15.72 93 ALA A N 1
ATOM 1313 C CA . ALA A 1 88 ? 28.850 12.096 10.568 1.00 15.95 93 ALA A CA 1
ATOM 1314 C C . ALA A 1 88 ? 29.615 12.463 11.837 1.00 17.02 93 ALA A C 1
ATOM 1315 O O . ALA A 1 88 ? 30.847 12.368 11.902 1.00 17.29 93 ALA A O 1
ATOM 1322 N N . MET A 1 89 ? 28.887 12.857 12.866 1.00 14.57 94 MET A N 1
ATOM 1323 C CA . MET A 1 89 ? 29.503 13.190 14.139 1.00 15.72 94 MET A CA 1
ATOM 1324 C C . MET A 1 89 ? 30.286 12.025 14.707 1.00 15.92 94 MET A C 1
ATOM 1325 O O . MET A 1 89 ? 31.350 12.219 15.300 1.00 17.76 94 MET A O 1
ATOM 1339 N N . THR A 1 90 ? 29.739 10.811 14.576 1.00 15.71 95 THR A N 1
ATOM 1340 C CA . THR A 1 90 ? 30.462 9.609 14.986 1.00 18.89 95 THR A CA 1
ATOM 1341 C C . THR A 1 90 ? 31.760 9.447 14.191 1.00 16.80 95 THR A C 1
ATOM 1342 O O . THR A 1 90 ? 32.811 9.117 14.759 1.00 17.64 95 THR A O 1
ATOM 1353 N N . ASP A 1 91 ? 31.714 9.681 12.872 1.00 16.22 96 ASP A N 1
ATOM 1354 C CA . ASP A 1 91 ? 32.906 9.593 12.033 1.00 18.12 96 ASP A CA 1
ATOM 1355 C C . ASP A 1 91 ? 33.927 10.674 12.377 1.00 19.24 96 ASP A C 1
ATOM 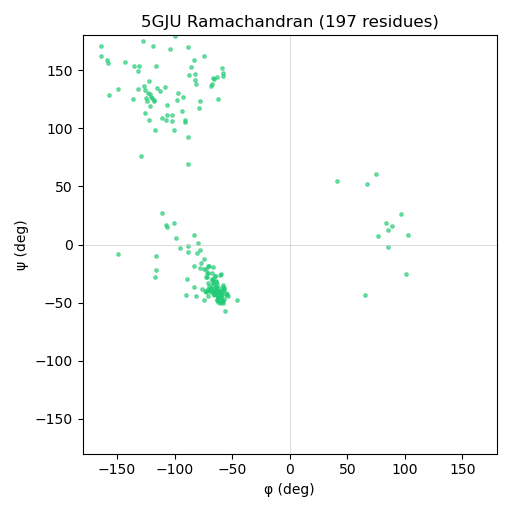1356 O O . ASP A 1 91 ? 35.139 10.416 12.413 1.00 17.50 96 ASP A O 1
ATOM 1365 N N . PHE A 1 92 ? 33.467 11.908 12.598 1.00 15.89 97 PHE A N 1
ATOM 1366 C CA . PHE A 1 92 ? 34.401 12.973 12.940 1.00 15.62 97 PHE A CA 1
ATOM 1367 C C . PHE A 1 92 ? 35.083 12.746 14.284 1.00 14.15 97 PHE A C 1
ATOM 1368 O O . PHE A 1 92 ? 36.183 13.248 14.498 1.00 16.57 97 PHE A O 1
ATOM 1385 N N . SER A 1 93 ? 34.445 12.031 15.203 1.00 15.25 98 SER A N 1
ATOM 1386 C CA . SER A 1 93 ? 34.998 11.826 16.539 1.00 16.78 98 SER A CA 1
ATOM 1387 C C . SER A 1 93 ? 35.655 10.456 16.693 1.00 16.97 98 SER A C 1
ATOM 1388 O O . SER A 1 93 ? 35.888 10.008 17.828 1.00 16.52 98 SER A O 1
ATOM 1396 N N . LYS A 1 94 ? 35.980 9.804 15.576 1.00 16.83 99 LYS A N 1
ATOM 1397 C CA . LYS A 1 94 ? 36.514 8.443 15.616 1.00 18.01 99 LYS A CA 1
ATOM 1398 C C . LYS A 1 94 ? 37.818 8.357 16.398 1.00 18.15 99 LYS A C 1
ATOM 1399 O O . LYS A 1 94 ? 38.145 7.294 16.940 1.00 24.80 99 LYS A O 1
ATOM 1418 N N . HIS A 1 95 ? 38.578 9.446 16.473 1.00 19.20 100 HIS A N 1
ATOM 1419 C CA . HIS A 1 95 ? 39.844 9.438 17.191 1.00 18.69 100 HIS A CA 1
ATOM 1420 C C . HIS A 1 95 ? 39.782 10.275 18.455 1.00 14.52 100 HIS A C 1
ATOM 1421 O O . HIS A 1 95 ? 40.818 10.735 18.944 1.00 19.98 100 HIS A O 1
ATOM 1435 N N . MET A 1 96 ? 38.582 10.414 19.021 1.00 16.11 101 MET A N 1
ATOM 1436 C CA . MET A 1 96 ? 38.342 11.099 20.290 1.00 17.71 101 MET A CA 1
ATOM 1437 C C . MET A 1 96 ? 37.788 10.076 21.265 1.00 20.90 101 MET A C 1
ATOM 1438 O O . MET A 1 96 ? 36.586 9.804 21.272 1.00 20.17 101 MET A O 1
ATOM 1452 N N . ARG A 1 97 ? 38.651 9.532 22.120 1.00 21.67 102 ARG A N 1
ATOM 1453 C CA . ARG A 1 97 ? 38.237 8.407 22.950 1.00 21.09 102 ARG A CA 1
ATOM 1454 C C . ARG A 1 97 ? 37.189 8.833 23.968 1.00 18.30 102 ARG A C 1
ATOM 1455 O O . ARG A 1 97 ? 37.271 9.906 24.568 1.00 31.51 102 ARG A O 1
ATOM 1476 N N . GLY A 1 98 ? 36.182 7.982 24.142 1.00 23.64 103 GLY A N 1
ATOM 1477 C CA . GLY A 1 98 ? 35.159 8.217 25.130 1.00 25.28 103 GLY A CA 1
ATOM 1478 C C . GLY A 1 98 ? 34.145 9.259 24.733 1.00 24.32 103 GLY A C 1
ATOM 1479 O O . GLY A 1 98 ? 33.338 9.666 25.579 1.00 23.52 103 GLY A O 1
ATOM 1483 N N . VAL A 1 99 ? 34.192 9.731 23.488 1.00 21.03 104 VAL A N 1
ATOM 1484 C CA . VAL A 1 99 ? 33.200 10.665 22.962 1.00 19.38 104 VAL A CA 1
ATOM 1485 C C . VAL A 1 99 ? 32.165 9.871 22.170 1.00 19.96 104 VAL A C 1
ATOM 1486 O O . VAL A 1 99 ? 32.517 9.117 21.256 1.00 24.42 104 VAL A O 1
ATOM 1499 N N . ASN A 1 100 ? 30.887 10.019 22.536 1.00 16.03 105 ASN A N 1
ATOM 1500 C CA . ASN A 1 100 ? 29.796 9.195 22.019 1.00 17.03 105 ASN A CA 1
ATOM 1501 C C . ASN A 1 100 ? 28.614 10.043 21.576 1.00 18.91 105 ASN A C 1
ATOM 1502 O O . ASN A 1 100 ? 28.337 11.093 22.153 1.00 15.26 105 ASN A O 1
ATOM 1513 N N . VAL A 1 101 ? 27.901 9.534 20.559 1.00 20.09 106 VAL A N 1
ATOM 1514 C CA . VAL A 1 101 ? 26.775 10.201 19.913 1.00 17.01 106 VAL A CA 1
ATOM 1515 C C . VAL A 1 101 ? 25.529 9.322 20.000 1.00 23.76 106 VAL A C 1
ATOM 1516 O O . VAL A 1 101 ? 25.597 8.102 19.809 1.00 26.60 106 VAL A O 1
ATOM 1529 N N . VAL A 1 102 ? 24.388 9.958 20.230 1.00 20.72 107 VAL A N 1
ATOM 1530 C CA . VAL A 1 102 ? 23.078 9.309 20.273 1.00 23.88 107 VAL A CA 1
ATOM 1531 C C . VAL A 1 102 ? 22.155 10.049 19.316 1.00 27.45 107 VAL A C 1
ATOM 1532 O O . VAL A 1 102 ? 22.150 11.287 19.275 1.00 24.39 107 VAL A O 1
ATOM 1545 N N . ALA A 1 103 ? 21.386 9.292 18.536 1.00 20.83 108 ALA A N 1
ATOM 1546 C CA . ALA A 1 103 ? 20.290 9.840 17.750 1.00 18.38 108 ALA A CA 1
ATOM 1547 C C . ALA A 1 103 ? 18.956 9.419 18.347 1.00 31.78 108 ALA A C 1
ATOM 1548 O O . ALA A 1 103 ? 18.763 8.246 18.705 1.00 29.29 108 ALA A O 1
ATOM 1555 N N . LEU A 1 104 ? 18.046 10.381 18.444 1.00 20.05 109 LEU A N 1
ATOM 1556 C CA . LEU A 1 104 ? 16.717 10.203 19.016 1.00 25.60 109 LEU A CA 1
ATOM 1557 C C . LEU A 1 104 ? 15.688 10.670 17.992 1.00 29.75 109 LEU A C 1
ATOM 1558 O O . LEU A 1 104 ? 15.596 11.870 17.706 1.00 28.12 109 LEU A O 1
ATOM 1574 N N . TYR A 1 105 ? 14.899 9.739 17.465 1.00 28.61 110 TYR A N 1
ATOM 1575 C CA . TYR A 1 105 ? 13.878 10.087 16.477 1.00 30.27 110 TYR A CA 1
ATOM 1576 C C . TYR A 1 105 ? 12.674 9.144 16.566 1.00 32.43 110 TYR A C 1
ATOM 1577 O O . TYR A 1 105 ? 12.836 7.997 16.985 1.00 32.90 110 TYR A O 1
ATOM 1595 N N . VAL A 1 112 ? 15.461 1.431 23.241 1.00 35.89 117 VAL A N 1
ATOM 1596 C CA . VAL A 1 112 ? 16.697 1.777 22.556 1.00 34.94 117 VAL A CA 1
ATOM 1597 C C . VAL A 1 112 ? 17.102 3.204 22.922 1.00 37.17 117 VAL A C 1
ATOM 1598 O O . VAL A 1 112 ? 18.274 3.472 23.199 1.00 36.09 117 VAL A O 1
ATOM 1610 N N . GLN A 1 113 ? 16.129 4.120 22.933 1.00 34.93 118 GLN A N 1
ATOM 1611 C CA . GLN A 1 113 ? 16.449 5.513 23.237 1.00 30.23 118 GLN A CA 1
ATOM 1612 C C . GLN A 1 113 ? 16.871 5.673 24.684 1.00 28.30 118 GLN A C 1
ATOM 1613 O O . GLN A 1 113 ? 17.784 6.448 24.991 1.00 25.11 118 GLN A O 1
ATOM 1627 N N . LEU A 1 114 ? 16.230 4.934 25.591 1.00 36.18 119 LEU A N 1
ATOM 1628 C CA . LEU A 1 114 ? 16.579 5.037 27.005 1.00 39.18 119 LEU A CA 1
ATOM 1629 C C . LEU A 1 114 ? 18.012 4.604 27.259 1.00 31.33 119 LEU A C 1
ATOM 1630 O O . LEU A 1 114 ? 18.764 5.288 27.966 1.00 37.77 119 LEU A O 1
ATOM 1646 N N . ARG A 1 115 ? 18.412 3.456 26.722 1.00 37.90 120 ARG A N 1
ATOM 1647 C CA . ARG A 1 115 ? 19.761 3.008 27.025 1.00 42.89 120 ARG A CA 1
ATOM 1648 C C . ARG A 1 115 ? 20.788 3.831 26.266 1.00 38.63 120 ARG A C 1
ATOM 1649 O O . ARG A 1 115 ? 21.944 3.906 26.692 1.00 44.63 120 ARG A O 1
ATOM 1670 N N . ALA A 1 116 ? 20.384 4.478 25.172 1.00 34.71 121 ALA A N 1
ATOM 1671 C CA . ALA A 1 116 ? 21.227 5.498 24.566 1.00 30.79 121 ALA A CA 1
ATOM 1672 C C . ALA A 1 116 ? 21.572 6.581 25.588 1.00 30.66 121 ALA A C 1
ATOM 1673 O O . ALA A 1 116 ? 22.745 6.822 25.883 1.00 34.68 121 ALA A O 1
ATOM 1680 N N . LEU A 1 117 ? 20.560 7.217 26.182 1.00 24.22 122 LEU A N 1
ATOM 1681 C CA . LEU A 1 117 ? 20.837 8.370 27.033 1.00 24.23 122 LEU A CA 1
ATOM 1682 C C . LEU A 1 117 ? 21.512 7.996 28.342 1.00 25.09 122 LEU A C 1
ATOM 1683 O O . LEU A 1 117 ? 22.237 8.821 28.916 1.00 19.78 122 LEU A O 1
ATOM 1699 N N . ARG A 1 118 ? 21.340 6.759 28.806 1.00 29.08 123 ARG A N 1
ATOM 1700 C CA . ARG A 1 118 ? 21.975 6.353 30.049 1.00 30.37 123 ARG A CA 1
ATOM 1701 C C . ARG A 1 118 ? 23.483 6.232 29.920 1.00 26.66 123 ARG A C 1
ATOM 1702 O O . ARG A 1 118 ? 24.176 6.266 30.938 1.00 38.90 123 ARG A O 1
ATOM 1723 N N . GLN A 1 119 ? 24.009 6.128 28.708 1.00 28.17 124 GLN A N 1
ATOM 1724 C CA . GLN A 1 119 ? 25.449 6.017 28.536 1.00 34.95 124 GLN A CA 1
ATOM 1725 C C . GLN A 1 119 ? 26.177 7.355 28.681 1.00 30.71 124 GLN A C 1
ATOM 1726 O O . GLN A 1 119 ? 27.411 7.371 28.655 1.00 33.97 124 GLN A O 1
ATOM 1740 N N . GLY A 1 120 ? 25.460 8.471 28.849 1.00 23.34 125 GLY A N 1
ATOM 1741 C CA . GLY A 1 120 ? 26.090 9.761 28.987 1.00 21.17 125 GLY A CA 1
ATOM 1742 C C . GLY A 1 120 ? 26.783 10.222 27.714 1.00 19.38 125 GLY A C 1
ATOM 1743 O O . GLY A 1 120 ? 27.974 10.574 27.722 1.00 21.19 125 GLY A O 1
ATOM 1747 N N . PRO A 1 121 ? 26.057 10.205 26.585 1.00 18.29 126 PRO A N 1
ATOM 1748 C CA . PRO A 1 121 ? 26.628 10.715 25.331 1.00 15.52 126 PRO A CA 1
ATOM 1749 C C . PRO A 1 121 ? 26.875 12.212 25.411 1.00 16.26 126 PRO A C 1
ATOM 1750 O O . PRO A 1 121 ? 26.088 12.954 25.994 1.00 14.25 126 PRO A O 1
ATOM 1761 N N . GLN A 1 122 ? 27.977 12.664 24.809 1.00 14.50 127 GLN A N 1
ATOM 1762 C CA . GLN A 1 122 ? 28.249 14.093 24.772 1.00 15.20 127 GLN A CA 1
ATOM 1763 C C . GLN A 1 122 ? 27.525 14.796 23.638 1.00 12.02 127 GLN A C 1
ATOM 1764 O O . GLN A 1 122 ? 27.377 16.020 23.684 1.00 11.95 127 GLN A O 1
ATOM 1778 N N . ILE A 1 123 ? 27.073 14.045 22.637 1.00 14.48 128 ILE A N 1
ATOM 1779 C CA . ILE A 1 123 ? 26.365 14.587 21.476 1.00 11.79 128 ILE A CA 1
ATOM 1780 C C . ILE A 1 123 ? 25.035 13.871 21.336 1.00 15.41 128 ILE A C 1
ATOM 1781 O O . ILE A 1 123 ? 24.994 12.642 21.252 1.00 13.74 128 ILE A O 1
ATOM 1797 N N . VAL A 1 124 ? 23.957 14.641 21.282 1.00 11.35 129 VAL A N 1
ATOM 1798 C CA . VAL A 1 124 ? 22.610 14.124 21.071 1.00 14.27 129 VAL A CA 1
ATOM 1799 C C . VAL A 1 124 ? 22.033 14.824 19.847 1.00 15.36 129 VAL A C 1
ATOM 1800 O O . VAL A 1 124 ? 21.990 16.058 19.798 1.00 14.21 129 VAL A O 1
ATOM 1813 N N . VAL A 1 125 ? 21.617 14.035 18.857 1.00 14.26 130 VAL A N 1
ATOM 1814 C CA . VAL A 1 125 ? 20.957 14.534 17.649 1.00 13.95 130 VAL A CA 1
ATOM 1815 C C . VAL A 1 125 ? 19.531 14.000 17.643 1.00 14.61 130 VAL A C 1
ATOM 1816 O O . VAL A 1 125 ? 19.316 12.808 17.881 1.00 16.82 130 VAL A O 1
ATOM 1829 N N . GLY A 1 126 ? 18.563 14.853 17.337 1.00 16.16 131 GLY A N 1
ATOM 1830 C CA . GLY A 1 126 ? 17.207 14.336 17.314 1.00 20.06 131 GLY A CA 1
ATOM 1831 C C . GLY A 1 126 ? 16.245 15.248 16.599 1.00 16.94 131 GLY A C 1
ATOM 1832 O O . GLY A 1 126 ? 16.564 16.380 16.242 1.00 13.96 131 GLY A O 1
ATOM 1836 N N . THR A 1 127 ? 15.015 14.711 16.391 1.00 16.33 132 THR A N 1
ATOM 1837 C CA . THR A 1 127 ? 13.929 15.510 15.885 1.00 14.51 132 THR A CA 1
ATOM 1838 C C . THR A 1 127 ? 13.228 16.232 17.037 1.00 17.87 132 THR A C 1
ATOM 1839 O O . THR A 1 127 ? 13.273 15.780 18.187 1.00 18.59 132 THR A O 1
ATOM 1850 N N . PRO A 1 128 ? 12.602 17.380 16.793 1.00 16.47 133 PRO A N 1
ATOM 1851 C CA . PRO A 1 128 ? 12.137 18.193 17.929 1.00 18.69 133 PRO A CA 1
ATOM 1852 C C . PRO A 1 128 ? 11.129 17.485 18.820 1.00 20.94 133 PRO A C 1
ATOM 1853 O O . PRO A 1 128 ? 11.213 17.573 20.054 1.00 19.99 133 PRO A O 1
ATOM 1864 N N . GLY A 1 129 ? 10.167 16.790 18.223 1.00 20.76 134 GLY A N 1
ATOM 1865 C CA . GLY A 1 129 ? 9.132 16.149 19.019 1.00 23.12 134 GLY A CA 1
ATOM 1866 C C . GLY A 1 129 ? 9.685 15.084 19.934 1.00 23.78 134 GLY A C 1
ATOM 1867 O O . GLY A 1 129 ? 9.311 15.006 21.107 1.00 24.68 134 GLY A O 1
ATOM 1871 N N . ARG A 1 130 ? 10.607 14.280 19.432 1.00 20.94 135 ARG A N 1
ATOM 1872 C CA . ARG A 1 130 ? 11.153 13.211 20.255 1.00 22.42 135 ARG A CA 1
ATOM 1873 C C . ARG A 1 130 ? 12.149 13.746 21.281 1.00 25.71 135 ARG A C 1
ATOM 1874 O O . ARG A 1 130 ? 12.165 13.283 22.422 1.00 23.71 135 ARG A O 1
ATOM 1895 N N . LEU A 1 131 ? 12.970 14.737 20.919 1.00 20.23 136 LEU A N 1
ATOM 1896 C CA . LEU A 1 131 ? 13.839 15.355 21.925 1.00 21.89 136 LEU A CA 1
ATOM 1897 C C . LEU A 1 131 ? 13.026 15.957 23.056 1.00 24.80 136 LEU A C 1
ATOM 1898 O O . LEU A 1 131 ? 13.385 15.827 24.239 1.00 23.52 136 LEU A O 1
ATOM 1914 N N . LEU A 1 132 ? 11.930 16.634 22.714 1.00 21.04 137 LEU A N 1
ATOM 1915 C CA . LEU A 1 132 ? 11.118 17.292 23.724 1.00 24.00 137 LEU A CA 1
ATOM 1916 C C . LEU A 1 132 ? 10.438 16.275 24.628 1.00 29.10 137 LEU A C 1
ATOM 1917 O O . LEU A 1 132 ? 10.198 16.560 25.808 1.00 26.83 137 LEU A O 1
ATOM 1933 N N . ASP A 1 133 ? 10.136 15.085 24.106 1.00 25.19 138 ASP A N 1
ATOM 1934 C CA . ASP A 1 133 ? 9.574 14.044 24.956 1.00 26.95 138 ASP A CA 1
ATOM 1935 C C . ASP A 1 133 ? 10.565 13.633 26.035 1.00 26.42 138 ASP A C 1
ATOM 1936 O O . ASP A 1 133 ? 10.205 13.529 27.213 1.00 35.64 138 ASP A O 1
ATOM 1945 N N . HIS A 1 134 ? 11.821 13.382 25.657 1.00 23.83 139 HIS A N 1
ATOM 1946 C CA . HIS A 1 134 ? 12.817 12.952 26.633 1.00 22.23 139 HIS A CA 1
ATOM 1947 C C . HIS A 1 134 ? 13.241 14.087 27.546 1.00 27.50 139 HIS A C 1
ATOM 1948 O O . HIS A 1 134 ? 13.647 13.841 28.691 1.00 24.46 139 HIS A O 1
ATOM 1962 N N . LEU A 1 135 ? 13.165 15.326 27.057 1.00 23.19 140 LEU A N 1
ATOM 1963 C CA . LEU A 1 135 ? 13.413 16.489 27.906 1.00 26.00 140 LEU A CA 1
ATOM 1964 C C . LEU A 1 135 ? 12.385 16.555 29.031 1.00 31.23 140 LEU A C 1
ATOM 1965 O O . LEU A 1 135 ? 12.739 16.645 30.216 1.00 27.96 140 LEU A O 1
ATOM 1981 N N . LYS A 1 136 ? 11.102 16.432 28.686 1.00 31.26 141 LYS A N 1
ATOM 1982 C CA . LYS A 1 136 ? 10.064 16.396 29.710 1.00 34.89 141 LYS A CA 1
ATOM 1983 C C . LYS A 1 136 ? 10.245 15.203 30.651 1.00 34.08 141 LYS A C 1
ATOM 1984 O O . LYS A 1 136 ? 10.036 15.327 31.863 1.00 35.23 141 LYS A O 1
ATOM 2003 N N . ARG A 1 137 ? 10.623 14.038 30.115 1.00 31.35 142 ARG A N 1
ATOM 2004 C CA . ARG A 1 137 ? 10.763 12.841 30.950 1.00 32.91 142 ARG A CA 1
ATOM 2005 C C . ARG A 1 137 ? 11.968 12.897 31.879 1.00 34.57 142 ARG A C 1
ATOM 2006 O O . ARG A 1 137 ? 12.031 12.108 32.833 1.00 31.40 142 ARG A O 1
ATOM 2027 N N . GLY A 1 138 ? 12.939 13.768 31.605 1.00 23.52 143 GLY A N 1
ATOM 2028 C CA . GLY A 1 138 ? 14.150 13.826 32.392 1.00 25.54 143 GLY A CA 1
ATOM 2029 C C . GLY A 1 138 ? 15.198 12.845 31.941 1.00 28.47 143 GLY A C 1
ATOM 2030 O O . GLY A 1 138 ? 16.297 12.823 32.505 1.00 26.32 143 GLY A O 1
ATOM 2034 N N . THR A 1 139 ? 14.893 12.029 30.940 1.00 21.75 144 THR A N 1
ATOM 2035 C CA . THR A 1 139 ? 15.883 11.121 30.405 1.00 23.66 144 THR A CA 1
ATOM 2036 C C . THR A 1 139 ? 16.930 11.867 29.600 1.00 22.57 144 THR A C 1
ATOM 2037 O O . THR A 1 139 ? 18.052 11.366 29.447 1.00 22.70 144 THR A O 1
ATOM 2048 N N . LEU A 1 140 ? 16.597 13.077 29.132 1.00 28.08 145 LEU A N 1
ATOM 2049 C CA . LEU A 1 140 ? 17.528 13.962 28.432 1.00 19.66 145 LEU A CA 1
ATOM 2050 C C . LEU A 1 140 ? 17.931 15.120 29.354 1.00 16.64 145 LEU A C 1
ATOM 2051 O O . LEU A 1 140 ? 17.124 15.998 29.681 1.00 20.92 145 LEU A O 1
ATOM 2067 N N . ASP A 1 141 ? 19.192 15.107 29.761 1.00 16.73 146 ASP A N 1
ATOM 2068 C CA . ASP A 1 141 ? 19.780 16.099 30.653 1.00 16.60 146 ASP A CA 1
ATOM 2069 C C . ASP A 1 141 ? 20.429 17.190 29.811 1.00 12.93 146 ASP A C 1
ATOM 2070 O O . ASP A 1 141 ? 21.397 16.916 29.103 1.00 17.53 146 ASP A O 1
ATOM 2079 N N . LEU A 1 142 ? 19.918 18.413 29.881 1.00 18.46 147 LEU A N 1
ATOM 2080 C CA . LEU A 1 142 ? 20.567 19.518 29.185 1.00 14.87 147 LEU A CA 1
ATOM 2081 C C . LEU A 1 142 ? 21.293 20.460 30.136 1.00 17.15 147 LEU A C 1
ATOM 2082 O O . LEU A 1 142 ? 21.725 21.533 29.711 1.00 17.87 147 LEU A O 1
ATOM 2098 N N . SER A 1 143 ? 21.526 20.054 31.398 1.00 13.94 148 SER A N 1
ATOM 2099 C CA . SER A 1 143 ? 22.116 20.975 32.363 1.00 16.84 148 SER A CA 1
ATOM 2100 C C . SER A 1 143 ? 23.560 21.343 32.040 1.00 17.02 148 SER A C 1
ATOM 2101 O O . SER A 1 143 ? 24.003 22.414 32.470 1.00 16.96 148 SER A O 1
ATO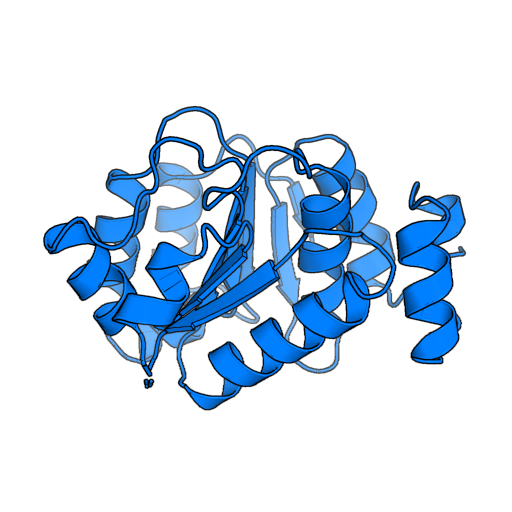M 2109 N N . LYS A 1 144 ? 24.291 20.499 31.300 1.00 14.81 149 LYS A N 1
ATOM 2110 C CA . LYS A 1 144 ? 25.694 20.723 30.966 1.00 15.15 149 LYS A CA 1
ATOM 2111 C C . LYS A 1 144 ? 25.883 21.097 29.503 1.00 15.58 149 LYS A C 1
ATOM 2112 O O . LYS A 1 144 ? 27.015 21.062 28.995 1.00 16.01 149 LYS A O 1
ATOM 2131 N N . LEU A 1 145 ? 24.808 21.507 28.834 1.00 17.52 150 LEU A N 1
ATOM 2132 C CA . LEU A 1 145 ? 24.899 21.800 27.409 1.00 17.67 150 LEU A CA 1
ATOM 2133 C C . LEU A 1 145 ? 25.746 23.038 27.138 1.00 16.52 150 LEU A C 1
ATOM 2134 O O . LEU A 1 145 ? 25.616 24.076 27.798 1.00 21.77 150 LEU A O 1
ATOM 2150 N N . SER A 1 146 ? 26.603 22.918 26.133 1.00 12.52 151 SER A N 1
ATOM 2151 C CA . SER A 1 146 ? 27.554 23.931 25.714 1.00 16.94 151 SER A CA 1
ATOM 2152 C C . SER A 1 146 ? 27.286 24.437 24.312 1.00 17.26 151 SER A C 1
ATOM 2153 O O . SER A 1 146 ? 27.741 25.531 23.961 1.00 16.10 151 SER A O 1
ATOM 2161 N N . GLY A 1 147 ? 26.581 23.666 23.497 1.00 13.97 152 GLY A N 1
ATOM 2162 C CA . GLY A 1 147 ? 26.398 23.994 22.102 1.00 12.68 152 GLY A CA 1
ATOM 2163 C C . GLY A 1 147 ? 25.064 23.481 21.605 1.00 12.97 152 GLY A C 1
ATOM 2164 O O . GLY A 1 147 ? 24.685 22.345 21.895 1.00 13.47 152 GLY A O 1
ATOM 2168 N N . LEU A 1 148 ? 24.341 24.333 20.882 1.00 12.99 153 LEU A N 1
ATOM 2169 C CA . LEU A 1 148 ? 23.043 24.026 20.309 1.00 11.80 153 LEU A CA 1
ATOM 2170 C C . LEU A 1 148 ? 23.114 24.259 18.814 1.00 12.87 153 LEU A C 1
ATOM 2171 O O . LEU A 1 148 ? 23.552 25.329 18.378 1.00 13.00 153 LEU A O 1
ATOM 2187 N N . VAL A 1 149 ? 22.663 23.288 18.024 1.00 9.48 154 VAL A N 1
ATOM 2188 C CA . VAL A 1 149 ? 22.609 23.452 16.581 1.00 11.05 154 VAL A CA 1
ATOM 2189 C C . VAL A 1 149 ? 21.174 23.272 16.123 1.00 11.09 154 VAL A C 1
ATOM 2190 O O . VAL A 1 149 ? 20.538 22.252 16.422 1.00 11.38 154 VAL A O 1
ATOM 2203 N N . LEU A 1 150 ? 20.687 24.216 15.335 1.00 11.68 155 LEU A N 1
ATOM 2204 C CA . LEU A 1 150 ? 19.474 24.001 14.559 1.00 11.62 155 LEU A CA 1
ATOM 2205 C C . LEU A 1 150 ? 19.882 23.731 13.121 1.00 12.13 155 LEU A C 1
ATOM 2206 O O . LEU A 1 150 ? 20.396 24.619 12.435 1.00 12.53 155 LEU A O 1
ATOM 2222 N N . ASP A 1 151 ? 19.678 22.501 12.669 1.00 13.06 156 ASP A N 1
ATOM 2223 C CA . ASP A 1 151 ? 20.074 22.078 11.330 1.00 12.19 156 ASP A CA 1
ATOM 2224 C C . ASP A 1 151 ? 18.825 22.050 10.450 1.00 16.56 156 ASP A C 1
ATOM 2225 O O . ASP A 1 151 ? 18.005 21.132 10.545 1.00 16.36 156 ASP A O 1
ATOM 2234 N N . GLU A 1 152 ? 18.724 23.041 9.573 1.00 13.29 157 GLU A N 1
ATOM 2235 C CA . GLU A 1 152 ? 17.584 23.269 8.678 1.00 12.48 157 GLU A CA 1
ATOM 2236 C C . GLU A 1 152 ? 16.397 23.840 9.451 1.00 13.59 157 GLU A C 1
ATOM 2237 O O . GLU A 1 152 ? 15.299 23.268 9.482 1.00 13.17 157 GLU A O 1
ATOM 2249 N N . ALA A 1 153 ? 16.611 25.011 10.053 1.00 12.69 158 ALA A N 1
ATOM 2250 C CA . ALA A 1 153 ? 15.583 25.637 10.861 1.00 10.70 158 ALA A CA 1
ATOM 2251 C C . ALA A 1 153 ? 14.348 25.954 10.031 1.00 11.40 158 ALA A C 1
ATOM 2252 O O . ALA A 1 153 ? 13.216 25.815 10.512 1.00 12.38 158 ALA A O 1
ATOM 2259 N N . ASP A 1 154 ? 14.545 26.371 8.777 1.00 13.20 159 ASP A N 1
ATOM 2260 C CA . ASP A 1 154 ? 13.410 26.658 7.901 1.00 10.21 159 ASP A CA 1
ATOM 2261 C C . ASP A 1 154 ? 12.555 25.420 7.677 1.00 11.76 159 ASP A C 1
ATOM 2262 O O . ASP A 1 154 ? 11.320 25.503 7.683 1.00 13.91 159 ASP A O 1
ATOM 2271 N N . GLU A 1 155 ? 13.187 24.265 7.490 1.00 12.58 160 GLU A N 1
ATOM 2272 C CA . GLU A 1 155 ? 12.437 23.028 7.325 1.00 14.18 160 GLU A CA 1
ATOM 2273 C C . GLU A 1 155 ? 11.671 22.666 8.582 1.00 15.11 160 GLU A C 1
ATOM 2274 O O . GLU A 1 155 ? 10.535 22.180 8.499 1.00 13.59 160 GLU A O 1
ATOM 2286 N N . MET A 1 156 ? 12.258 22.906 9.7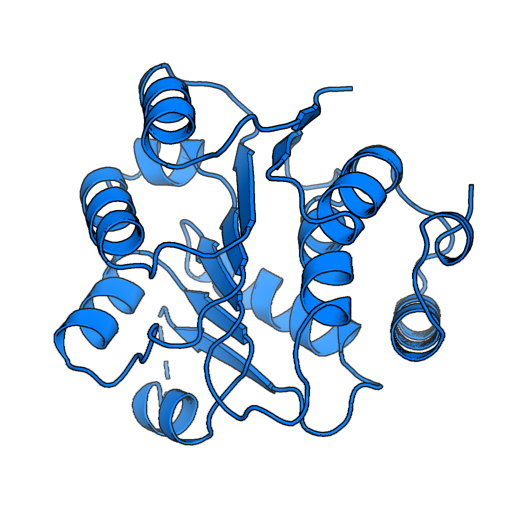59 1.00 12.17 161 MET A N 1
ATOM 2287 C CA . MET A 1 156 ? 11.515 22.633 10.987 1.00 13.54 161 MET A CA 1
ATOM 2288 C C . MET A 1 156 ? 10.291 23.528 11.097 1.00 14.10 161 MET A C 1
ATOM 2289 O O . MET A 1 156 ? 9.215 23.080 11.524 1.00 16.03 161 MET A O 1
ATOM 2303 N N . LEU A 1 157 ? 10.426 24.803 10.722 1.00 13.55 162 LEU A N 1
ATOM 2304 C CA . LEU A 1 157 ? 9.288 25.705 10.660 1.00 13.38 162 LEU A CA 1
ATOM 2305 C C . LEU A 1 157 ? 8.242 25.155 9.704 1.00 15.64 162 LEU A C 1
ATOM 2306 O O . LEU A 1 157 ? 7.053 25.072 10.027 1.00 14.85 162 LEU A O 1
ATOM 2322 N N . ARG A 1 158 ? 8.685 24.777 8.504 1.00 12.92 163 ARG A N 1
ATOM 2323 C CA . ARG A 1 158 ? 7.733 24.431 7.459 1.00 14.96 163 ARG A CA 1
ATOM 2324 C C . ARG A 1 158 ? 6.972 23.165 7.823 1.00 17.43 163 ARG A C 1
ATOM 2325 O O . ARG A 1 158 ? 5.787 23.041 7.502 1.00 16.91 163 ARG A O 1
ATOM 2346 N N . MET A 1 159 ? 7.630 22.232 8.504 1.00 15.27 164 MET A N 1
ATOM 2347 C CA . MET A 1 159 ? 6.999 20.981 8.921 1.00 17.23 164 MET A CA 1
ATOM 2348 C C . MET A 1 159 ? 6.124 21.111 10.164 1.00 18.71 164 MET A C 1
ATOM 2349 O O . MET A 1 159 ? 5.536 20.105 10.591 1.00 20.70 164 MET A O 1
ATOM 2363 N N . GLY A 1 160 ? 5.994 22.309 10.715 1.00 15.48 165 GLY A N 1
ATOM 2364 C CA . GLY A 1 160 ? 5.136 22.565 11.859 1.00 17.74 165 GLY A CA 1
ATOM 2365 C C . GLY A 1 160 ? 5.758 22.379 13.219 1.00 19.68 165 GLY A C 1
ATOM 2366 O O . GLY A 1 160 ? 5.019 22.321 14.208 1.00 20.99 165 GLY A O 1
ATOM 2370 N N . PHE A 1 161 ? 7.087 22.320 13.316 1.00 16.66 166 PHE A N 1
ATOM 2371 C CA . PHE A 1 161 ? 7.777 21.951 14.549 1.00 18.35 166 PHE A CA 1
ATOM 2372 C C . PHE A 1 161 ? 8.291 23.140 15.352 1.00 18.36 166 PHE A C 1
ATOM 2373 O O . PHE A 1 161 ? 8.976 22.929 16.355 1.00 17.61 166 PHE A O 1
ATOM 2390 N N . ILE A 1 162 ? 7.986 24.379 14.964 1.00 17.63 167 ILE A N 1
ATOM 2391 C CA . ILE A 1 162 ? 8.728 25.480 15.559 1.00 16.72 167 ILE A CA 1
ATOM 2392 C C . ILE A 1 162 ? 8.327 25.702 17.004 1.00 16.59 167 ILE A C 1
ATOM 2393 O O . ILE A 1 162 ? 9.137 26.169 17.816 1.00 16.65 167 ILE A O 1
ATOM 2409 N N . GLU A 1 163 ? 7.089 25.366 17.371 1.00 18.13 168 GLU A N 1
ATOM 2410 C CA . GLU A 1 163 ? 6.701 25.525 18.764 1.00 19.96 168 GLU A CA 1
ATOM 2411 C C . GLU A 1 163 ? 7.555 24.639 19.653 1.00 20.03 168 GLU A C 1
ATOM 2412 O O . GLU A 1 163 ? 8.041 25.075 20.709 1.00 19.16 168 GLU A O 1
ATOM 2424 N N . ASP A 1 164 ? 7.760 23.393 19.237 1.00 17.49 169 ASP A N 1
ATOM 2425 C CA . ASP A 1 164 ? 8.597 22.469 19.991 1.00 16.21 169 ASP A CA 1
ATOM 2426 C C . ASP A 1 164 ? 10.052 22.930 19.998 1.00 16.80 169 ASP A C 1
ATOM 2427 O O . ASP A 1 164 ? 10.745 22.784 21.008 1.00 17.11 169 ASP A O 1
ATOM 2436 N N . VAL A 1 165 ? 10.539 23.453 18.861 1.00 16.68 170 VAL A N 1
ATOM 2437 C CA . VAL A 1 165 ? 11.899 23.994 18.801 1.00 15.33 170 VAL A CA 1
ATOM 2438 C C . VAL A 1 165 ? 12.062 25.112 19.821 1.00 13.91 170 VAL A C 1
ATOM 2439 O O . VAL A 1 165 ? 13.033 25.132 20.584 1.00 13.96 170 VAL A O 1
ATOM 2452 N N . GLU A 1 166 ? 11.106 26.048 19.855 1.00 16.64 171 GLU A N 1
ATOM 2453 C CA . GLU A 1 166 ? 11.177 27.153 20.807 1.00 18.10 171 GLU A CA 1
ATOM 2454 C C . GLU A 1 166 ? 11.159 26.642 22.240 1.00 18.96 171 GLU A C 1
ATOM 2455 O O . GLU A 1 166 ? 11.917 27.135 23.085 1.00 17.46 171 GLU A O 1
ATOM 2467 N N . THR A 1 167 ? 10.315 25.642 22.528 1.00 14.56 172 THR A N 1
ATOM 2468 C CA . THR A 1 167 ? 10.226 25.102 23.883 1.00 16.74 172 THR A CA 1
ATOM 2469 C C . THR A 1 167 ? 11.550 24.495 24.318 1.00 16.87 172 THR A C 1
ATOM 2470 O O . THR A 1 167 ? 12.010 24.721 25.446 1.00 17.78 172 THR A O 1
ATOM 2481 N N . ILE A 1 168 ? 12.174 23.696 23.444 1.00 15.63 173 ILE A N 1
ATOM 2482 C CA . ILE A 1 168 ? 13.494 23.167 23.750 1.00 16.62 173 ILE A CA 1
ATOM 2483 C C . ILE A 1 168 ? 14.474 24.305 24.010 1.00 16.28 173 ILE A C 1
ATOM 2484 O O . ILE A 1 168 ? 15.220 24.289 24.998 1.00 16.60 173 ILE A O 1
ATOM 2500 N N . MET A 1 169 ? 14.502 25.302 23.124 1.00 16.55 174 MET A N 1
ATOM 2501 C CA . MET A 1 169 ? 15.526 26.342 23.212 1.00 15.73 174 MET A CA 1
ATOM 2502 C C . MET A 1 169 ? 15.407 27.170 24.484 1.00 21.03 174 MET A C 1
ATOM 2503 O O . MET A 1 169 ? 16.426 27.638 25.020 1.00 19.18 174 MET A O 1
ATOM 2517 N N . ALA A 1 170 ? 14.188 27.359 24.981 1.00 18.87 175 ALA A N 1
ATOM 2518 C CA . ALA A 1 170 ? 13.960 28.118 26.198 1.00 16.50 175 ALA A CA 1
ATOM 2519 C C . ALA A 1 170 ? 14.356 27.357 27.454 1.00 18.94 175 ALA A C 1
ATOM 2520 O O . ALA A 1 170 ? 14.417 27.978 28.525 1.00 21.13 175 ALA A O 1
ATOM 2527 N N . GLN A 1 171 ? 14.616 26.042 27.358 1.00 18.43 176 GLN A N 1
ATOM 2528 C CA . GLN A 1 171 ? 15.014 25.234 28.512 1.00 17.33 176 GLN A CA 1
ATOM 2529 C C . GLN A 1 171 ? 16.525 25.089 28.634 1.00 18.07 176 GLN A C 1
ATOM 2530 O O . GLN A 1 171 ? 16.991 24.457 29.589 1.00 22.97 176 GLN A O 1
ATOM 2544 N N . ILE A 1 172 ? 17.294 25.621 27.692 1.00 19.95 177 ILE A N 1
ATOM 2545 C CA . ILE A 1 172 ? 18.744 25.428 27.670 1.00 25.96 177 ILE A CA 1
ATOM 2546 C C . ILE A 1 172 ? 19.399 26.413 28.634 1.00 17.98 177 ILE A C 1
ATOM 2547 O O . ILE A 1 172 ? 19.017 27.588 28.673 1.00 20.58 177 ILE A O 1
ATOM 2563 N N . PRO A 1 173 ? 20.393 25.982 29.407 1.00 22.72 178 PRO A N 1
ATOM 2564 C CA . PRO A 1 173 ? 21.104 26.911 30.292 1.00 25.06 178 PRO A CA 1
ATOM 2565 C C . PRO A 1 173 ? 21.744 28.074 29.543 1.00 20.48 178 PRO A C 1
ATOM 2566 O O . PRO A 1 173 ? 22.237 27.934 28.424 1.00 20.12 178 PRO A O 1
ATOM 2577 N N . GLU A 1 174 ? 21.793 29.215 30.231 1.00 23.12 179 GLU A N 1
ATOM 2578 C CA . GLU A 1 174 ? 22.233 30.482 29.641 1.00 34.92 179 GLU A CA 1
ATOM 2579 C C . GLU A 1 174 ? 23.516 30.352 28.820 1.00 37.04 179 GLU A C 1
ATOM 2580 O O . GLU A 1 174 ? 23.602 30.871 27.700 1.00 43.80 179 GLU A O 1
ATOM 2592 N N . GLY A 1 175 ? 24.537 29.698 29.364 1.00 34.75 180 GLY A N 1
ATOM 2593 C CA . GLY A 1 175 ? 25.849 29.763 28.735 1.00 31.81 180 GLY A CA 1
ATOM 2594 C C . GLY A 1 175 ? 26.117 28.721 27.672 1.00 26.15 180 GLY A C 1
ATOM 2595 O O . GLY A 1 175 ? 26.596 27.623 27.966 1.00 25.08 180 GLY A O 1
ATOM 2599 N N . HIS A 1 176 ? 25.844 29.058 26.415 1.00 19.46 181 HIS A N 1
ATOM 2600 C CA . HIS A 1 176 ? 26.056 28.095 25.345 1.00 17.44 181 HIS A CA 1
ATOM 2601 C C . HIS A 1 176 ? 26.213 28.835 24.034 1.00 13.61 181 HIS A C 1
ATOM 2602 O O . HIS A 1 176 ? 25.755 29.971 23.880 1.00 18.17 181 HIS A O 1
ATOM 2617 N N . GLN A 1 177 ? 26.881 28.176 23.108 1.00 14.55 182 GLN A N 1
ATOM 2618 C CA . GLN A 1 177 ? 26.969 28.606 21.727 1.00 13.32 182 GLN A CA 1
ATOM 2619 C C . GLN A 1 177 ? 25.800 28.053 20.946 1.00 14.55 182 GLN A C 1
ATOM 2620 O O . GLN A 1 177 ? 25.363 26.921 21.186 1.00 16.26 182 GLN A O 1
ATOM 2634 N N . THR A 1 178 ? 25.332 28.832 19.969 1.00 13.03 183 THR A N 1
ATOM 2635 C CA . THR A 1 178 ? 24.252 28.417 19.076 1.00 13.50 183 THR A CA 1
ATOM 2636 C C . THR A 1 178 ? 24.692 28.556 17.628 1.00 15.46 183 THR A C 1
ATOM 2637 O O . THR A 1 178 ? 25.225 29.596 17.240 1.00 14.41 183 THR A O 1
ATOM 2648 N N . ALA A 1 179 ? 24.440 27.519 16.827 1.00 12.78 184 ALA A N 1
ATOM 2649 C CA . ALA A 1 179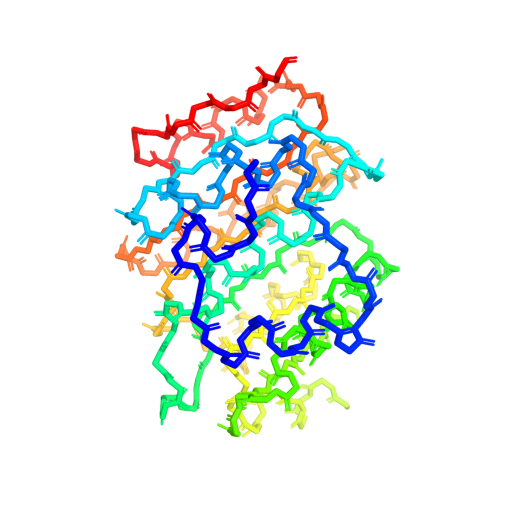 ? 24.642 27.575 15.384 1.00 11.82 184 ALA A CA 1
ATOM 2650 C C . ALA A 1 179 ? 23.294 27.300 14.746 1.00 15.95 184 ALA A C 1
ATOM 2651 O O . ALA A 1 179 ? 22.651 26.293 15.054 1.00 15.50 184 ALA A O 1
ATOM 2658 N N . LEU A 1 180 ? 22.855 28.180 13.863 1.00 12.19 185 LEU A N 1
ATOM 26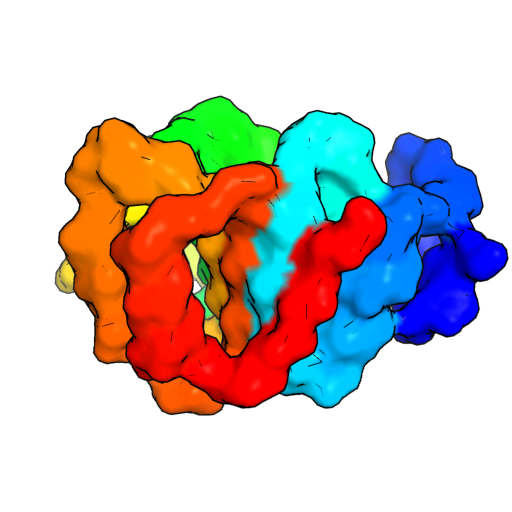59 C CA . LEU A 1 180 ? 21.579 28.000 13.198 1.00 12.03 185 LEU A CA 1
ATOM 2660 C C . LEU A 1 180 ? 21.853 27.968 11.716 1.00 12.38 185 LEU A C 1
ATOM 2661 O O . LEU A 1 180 ? 22.362 28.950 11.172 1.00 12.21 185 LEU A O 1
ATOM 2677 N N . PHE A 1 181 ? 21.511 26.850 11.078 1.00 12.14 186 PHE A N 1
ATOM 2678 C CA . PHE A 1 181 ? 21.692 26.678 9.646 1.00 9.48 186 PHE A CA 1
ATOM 2679 C C . PHE A 1 181 ? 20.345 26.588 8.959 1.00 11.46 186 PHE A C 1
ATOM 2680 O O . PHE A 1 181 ? 19.467 25.844 9.386 1.00 12.30 186 PHE A O 1
ATOM 2697 N N . SER A 1 182 ? 20.212 27.367 7.882 1.00 11.93 187 SER A N 1
ATOM 2698 C CA . SER A 1 182 ? 18.957 27.474 7.164 1.00 13.70 187 SER A CA 1
ATOM 2699 C C . SER A 1 182 ? 19.272 27.931 5.747 1.00 15.13 187 SER A C 1
ATOM 2700 O O . SER A 1 182 ? 19.987 28.915 5.569 1.00 20.16 187 SER A O 1
ATOM 2708 N N . ALA A 1 183 ? 18.754 27.205 4.758 1.00 11.97 188 ALA A N 1
ATOM 2709 C CA . ALA A 1 183 ? 18.970 27.573 3.353 1.00 15.11 188 ALA A CA 1
ATOM 2710 C C . ALA A 1 183 ? 18.189 28.830 2.982 1.00 15.75 188 ALA A C 1
ATOM 2711 O O . ALA A 1 183 ? 18.645 29.615 2.137 1.00 19.70 188 ALA A O 1
ATOM 2718 N N . THR A 1 184 ? 17.020 29.026 3.584 1.00 12.27 189 THR A N 1
ATOM 2719 C CA . THR A 1 184 ? 16.186 30.198 3.362 1.00 12.23 189 THR A CA 1
ATOM 2720 C C . THR A 1 184 ? 16.021 30.949 4.677 1.00 15.35 189 THR A C 1
ATOM 2721 O O . THR A 1 184 ? 16.410 30.463 5.743 1.00 15.44 189 THR A O 1
ATOM 2732 N N . MET A 1 185 ? 15.442 32.134 4.622 1.00 13.22 190 MET A N 1
ATOM 2733 C CA . MET A 1 185 ? 15.258 32.947 5.826 1.00 15.54 190 MET A CA 1
ATOM 2734 C C . MET A 1 185 ? 13.829 33.447 6.000 1.00 12.59 190 MET A C 1
ATOM 2735 O O . MET A 1 185 ? 13.552 34.640 5.835 1.00 14.82 190 MET A O 1
ATOM 2749 N N . PRO A 1 186 ? 12.917 32.579 6.435 1.00 13.45 191 PRO A N 1
ATOM 2750 C CA . PRO A 1 186 ? 11.614 33.071 6.882 1.00 12.42 191 PRO A CA 1
ATOM 2751 C C . PRO A 1 186 ? 11.748 34.058 8.040 1.00 14.80 191 PRO A C 1
ATOM 2752 O O . PRO A 1 186 ? 12.673 33.989 8.846 1.00 12.67 191 PRO A O 1
ATOM 2763 N N . GLU A 1 187 ? 10.778 34.976 8.137 1.00 13.90 192 GLU A N 1
ATOM 2764 C CA . GLU A 1 187 ? 10.778 35.932 9.246 1.00 13.98 192 GLU A CA 1
ATOM 2765 C C . GLU A 1 187 ? 10.780 35.233 10.601 1.00 14.57 192 GLU A C 1
ATOM 2766 O O . GLU A 1 187 ? 11.387 35.726 11.561 1.00 15.57 192 GLU A O 1
ATOM 2778 N N . ALA A 1 188 ? 10.069 34.114 10.728 1.00 13.59 193 ALA A N 1
ATOM 2779 C CA . ALA A 1 188 ? 10.028 33.428 12.017 1.00 15.40 193 ALA A CA 1
ATOM 2780 C C . ALA A 1 188 ? 11.407 32.926 12.409 1.00 15.76 193 ALA A C 1
ATOM 2781 O O . ALA A 1 188 ? 11.721 32.833 13.599 1.00 15.42 193 ALA A O 1
ATOM 2788 N N . ILE A 1 189 ? 12.226 32.565 11.424 1.00 14.87 194 ILE A N 1
ATOM 2789 C CA . ILE A 1 189 ? 13.603 32.200 11.737 1.00 13.88 194 ILE A CA 1
ATOM 2790 C C . ILE A 1 189 ? 14.425 33.425 12.126 1.00 15.36 194 ILE A C 1
ATOM 2791 O O . ILE A 1 189 ? 15.224 33.368 13.069 1.00 14.32 194 ILE A O 1
ATOM 2807 N N . ARG A 1 190 ? 14.231 34.552 11.443 1.00 12.87 195 ARG A N 1
ATOM 2808 C CA . ARG A 1 190 ? 14.857 35.801 11.900 1.00 16.37 195 ARG A CA 1
ATOM 2809 C C . ARG A 1 190 ? 14.527 36.089 13.358 1.00 17.22 195 ARG A C 1
ATOM 2810 O O . ARG A 1 190 ? 15.398 36.493 14.143 1.00 16.10 195 ARG A O 1
ATOM 2831 N N . ARG A 1 191 ? 13.260 35.910 13.742 1.00 17.78 196 ARG A N 1
ATOM 2832 C CA . ARG A 1 191 ? 12.863 36.191 15.114 1.00 20.15 196 ARG A CA 1
ATOM 2833 C C . ARG A 1 191 ? 13.517 35.225 16.098 1.00 16.63 196 ARG A C 1
ATOM 2834 O O . ARG A 1 191 ? 13.914 35.638 17.195 1.00 17.66 196 ARG A O 1
ATOM 2855 N N . ILE A 1 192 ? 13.621 33.935 15.742 1.00 17.27 197 ILE A N 1
ATOM 2856 C CA . ILE A 1 192 ? 14.327 32.970 16.586 1.00 17.21 197 ILE A CA 1
ATOM 2857 C C . ILE A 1 192 ? 15.777 33.403 16.778 1.00 15.54 197 ILE A C 1
ATOM 2858 O O . ILE A 1 192 ? 16.347 33.268 17.877 1.00 16.74 197 ILE A O 1
ATOM 2874 N N . THR A 1 193 ? 16.401 33.920 15.721 1.00 17.13 198 THR A N 1
ATOM 2875 C CA . THR A 1 193 ? 17.791 34.356 15.823 1.00 13.43 198 THR A CA 1
ATOM 2876 C C . THR A 1 193 ? 17.914 35.487 16.827 1.00 15.39 198 THR A C 1
ATOM 2877 O O . THR A 1 193 ? 18.862 35.532 17.615 1.00 18.24 198 THR A O 1
ATOM 2888 N N . ARG A 1 194 ? 16.973 36.423 16.802 1.00 15.52 199 ARG A N 1
ATOM 2889 C CA . ARG A 1 194 ? 17.034 37.554 17.726 1.00 17.71 199 ARG A CA 1
ATOM 2890 C C . ARG A 1 194 ? 16.750 37.133 19.158 1.00 15.22 199 ARG A C 1
ATOM 2891 O O . ARG A 1 194 ? 17.360 37.668 20.095 1.00 22.87 199 ARG A O 1
ATOM 2912 N N . ARG A 1 195 ? 15.849 36.171 19.358 1.00 16.89 200 ARG A N 1
ATOM 2913 C CA . ARG A 1 195 ? 15.463 35.796 20.713 1.00 15.78 200 ARG A CA 1
ATOM 2914 C C . ARG A 1 195 ? 16.561 35.003 21.393 1.00 19.94 200 ARG A C 1
ATOM 2915 O O . ARG A 1 195 ? 16.832 35.197 22.584 1.00 19.22 200 ARG A O 1
ATOM 2936 N N . PHE A 1 196 ? 17.203 34.107 20.644 1.00 14.49 201 PHE A N 1
ATOM 2937 C CA . PHE A 1 196 ? 17.978 33.029 21.229 1.00 16.17 201 PHE A CA 1
ATOM 2938 C C . PHE A 1 196 ? 19.469 33.081 20.936 1.00 18.13 201 PHE A C 1
ATOM 2939 O O . PHE A 1 196 ? 20.212 32.311 21.555 1.00 21.72 201 PHE A O 1
ATOM 2956 N N . MET A 1 197 ? 19.937 33.948 20.047 1.00 15.09 202 MET A N 1
ATOM 2957 C CA . MET A 1 197 ? 21.350 33.970 19.676 1.00 14.63 202 MET A CA 1
ATOM 2958 C C . MET A 1 197 ? 21.978 35.296 20.090 1.00 18.52 202 MET A C 1
ATOM 2959 O O . MET A 1 197 ? 21.297 36.313 20.221 1.00 19.14 202 MET A O 1
ATOM 2973 N N . LYS A 1 198 ? 23.292 35.265 20.328 1.00 16.67 203 LYS A N 1
ATOM 2974 C CA . LYS A 1 198 ? 24.027 36.407 20.863 1.00 22.52 203 LYS A CA 1
ATOM 2975 C C . LYS A 1 198 ? 24.937 36.947 19.773 1.00 23.52 203 LYS A C 1
ATOM 2976 O O . LYS A 1 198 ? 25.930 36.294 19.421 1.00 20.59 203 LYS A O 1
ATOM 2995 N N . GLU A 1 199 ? 24.600 38.136 19.243 1.00 23.55 204 GLU A N 1
ATOM 2996 C CA . GLU A 1 199 ? 25.413 38.814 18.232 1.00 24.22 204 GLU A CA 1
ATOM 2997 C C . GLU A 1 199 ? 25.948 37.825 17.199 1.00 19.69 204 GLU A C 1
ATOM 2998 O O . GLU A 1 199 ? 27.167 37.751 16.987 1.00 22.45 204 GLU A O 1
ATOM 3010 N N . PRO A 1 200 ? 25.083 37.049 16.555 1.00 20.31 205 PRO A N 1
ATOM 3011 C CA . PRO A 1 200 ? 25.568 35.987 15.662 1.00 17.72 205 PRO A CA 1
ATOM 3012 C C . PRO A 1 200 ? 26.357 36.529 14.479 1.00 19.67 205 PRO A C 1
ATOM 3013 O O . PRO A 1 200 ? 26.070 37.609 13.948 1.00 20.33 205 PRO A O 1
ATOM 3024 N N . GLN A 1 201 ? 27.377 35.771 14.085 1.00 16.81 206 GLN A N 1
ATOM 3025 C CA . GLN A 1 201 ? 28.059 36.014 12.823 1.00 15.54 206 GLN A CA 1
ATOM 3026 C C . GLN A 1 201 ? 27.193 35.459 11.709 1.00 18.50 206 GLN A C 1
ATOM 3027 O O . GLN A 1 201 ? 26.859 34.269 11.708 1.00 17.34 206 GLN A O 1
ATOM 3041 N N . GLU A 1 202 ? 26.828 36.307 10.751 1.00 19.50 207 GLU A N 1
ATOM 3042 C CA . GLU A 1 202 ? 26.010 35.848 9.641 1.00 18.16 207 GLU A CA 1
ATOM 3043 C C . GLU A 1 202 ? 26.926 35.436 8.501 1.00 19.13 207 GLU A C 1
ATOM 3044 O O . GLU A 1 202 ? 27.781 36.223 8.065 1.00 23.18 207 GLU A O 1
ATOM 3056 N N . VAL A 1 203 ? 26.733 34.212 8.007 1.00 15.92 208 VAL A N 1
ATOM 3057 C CA . VAL A 1 203 ? 27.557 33.648 6.954 1.00 16.74 208 VAL A CA 1
ATOM 3058 C C . VAL A 1 203 ? 26.630 33.276 5.810 1.00 19.65 208 VAL A C 1
ATOM 3059 O O . VAL A 1 203 ? 25.881 32.289 5.882 1.00 19.72 208 VAL A O 1
ATOM 3072 N N . ARG A 1 204 ? 26.692 34.058 4.736 1.00 20.86 209 ARG A N 1
ATOM 3073 C CA . ARG A 1 204 ? 26.113 33.672 3.463 1.00 22.47 209 ARG A CA 1
ATOM 3074 C C . ARG A 1 204 ? 27.155 34.041 2.428 1.00 27.45 209 ARG A C 1
ATOM 3075 O O . ARG A 1 204 ? 27.610 35.184 2.381 1.00 35.73 209 ARG A O 1
ATOM 3096 N N . ILE A 1 205 ? 27.547 33.076 1.632 1.00 29.64 210 ILE A N 1
ATOM 3097 C CA . ILE A 1 205 ? 28.643 33.300 0.704 1.00 32.71 210 ILE A CA 1
ATOM 3098 C C . ILE A 1 205 ? 28.115 33.884 -0.604 1.00 25.79 210 ILE A C 1
ATOM 3099 O O . ILE A 1 205 ? 27.069 33.452 -1.073 1.00 29.97 210 ILE A O 1
#

Solvent-accessible surface area: 9301 Å² total; per-residue (Å²): 108,72,10,56,102,14,31,5,135,72,57,3,55,87,0,3,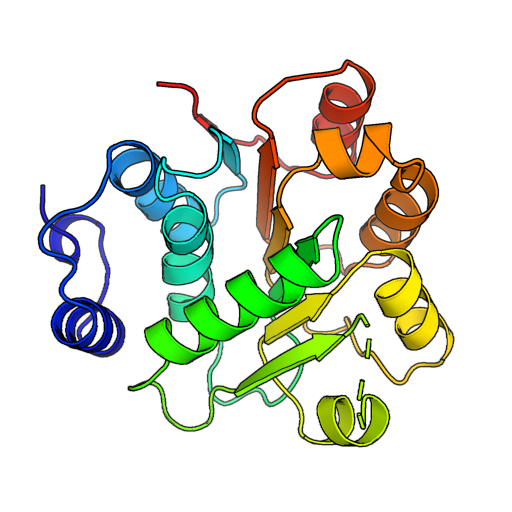117,72,66,50,94,163,150,10,28,89,3,11,33,89,0,0,41,40,0,34,102,43,94,5,0,7,0,21,16,119,90,76,36,24,8,19,3,0,1,1,0,0,7,0,51,68,16,72,57,132,65,101,8,8,4,4,0,0,0,0,6,46,172,148,19,0,45,73,0,10,98,17,0,74,63,3,7,120,40,30,194,37,13,62,28,8,31,0,106,136,32,62,166,15,16,187,97,11,0,0,0,0,0,0,16,1,40,94,0,12,55,1,32,157,123,56,41,4,50,9,72,90,6,55,1,1,0,0,0,34,0,16,48,0,47,164,73,63,68,31,129,45,0,55,49,0,7,55,100,17,47,161,57,27,24,1,0,0,1,2,37,75,35,42,94,33,0,102,147,4,11,154,150,35,15,115,165,36,64,126,9,147,134

Secondary structure (DSSP, 8-state):
--TGGGT--HHHHHHHHHHT--S--HHHHHHHHHHHTT--EEE---TTS-HHHHHHHHHHHTS-TT--S--EEEE-SSHHHHHHHHHHHHHHTTTSTT--EEEE--HHHHHHT--SEEEE-HHHHHHHHHHTSS--TT--EEEEESHHHHHHTT-HHHHHHHHHTS-SS-EEEEE-SS--HHHHHHHHHH-SSPEEE--

Foldseek 3Di:
DAPVVLVADDLLVVLCVVVVPGGAFPLLSPQQNCVLVPAAAEEADDPPRCVLCSPQRSQVVPDDLVQLAAAEEEEDADLVVLVVSQVVSCSSCVRPPNAHEEEWCVNLVRLVRRHHYYGYHLVRQLVCVVVVSHDQANYAEYEYAAVVSCVVVPNVVSVVVVLVPHDPHYHYYYYHNDDDVVNVVVCVVRGDPHDYDDD

InterPro domains:
  IPR000629 ATP-dependent RNA helicase DEAD-box, conserved site [PS00039] (154-162)
  IPR001650 Helicase, C-terminal domain-like [PF00271] (232-340)
  IPR001650 Helicase, C-terminal domain-like [PS51194] (232-379)
  IPR001650 Helicase, C-terminal domain-like [SM00490] (259-340)
  IPR005580 DEAD box helicase DbpA/CsdA, RNA-binding domain [PF03880] (489-558)
  IPR011545 DEAD/DEAH-box helicase domain [PF00270] (30-196)
  IPR012677 Nucleotide-binding alpha-beta plait domain superfamily [G3DSA:3.30.70.330] (488-559)
  IPR014001 Helicase superfamily 1/2, ATP-binding domain [PS51192] (37-208)
  IPR014001 Helicase superfamily 1/2, ATP-binding domain [SM00487] (25-223)
  IPR014014 RNA helicase, DEAD-box type, Q motif [PS51195] (6-34)
  IPR021046 Cold-shock protein, DEAD box A, C-terminal [PF12343] (568-629)
  IPR027417 P-loop containing nucleoside triphosphate hydrolase [G3DSA:3.40.50.300] (2-211)
  IPR027417 P-loop containing nucleoside triphosphate hydrolase [G3DSA:3.40.50.300] (215-438)
  IPR027417 P-loop containing nucleoside triphosphate hydrolase [SSF52540] (75-361)
  IPR028618 ATP-dependent RNA helicase DeaD [MF_00964] (1-560)
  IPR034415 CsdA, RNA recognition motif [cd12499] (488-560)
  IPR044742 RhlB-like, DEAD/DEAH-box helicase domain [cd00268] (17-209)
  IPR050547 DEAD box ATP-dependent RNA helicases [PTHR47963] (5-590)
  IPR057325 RNA helicase DeaD, dimerization domain [PF25399] (374-443)

Nearest PDB structures (foldseek):
  5gju-assembly1_A  TM=1.005E+00  e=2.842E-43  Escherichia coli K-12
  5ivl-assembly1_A  TM=9.746E-01  e=1.235E-23  Geobacillus stearothermophilus 10
  2oxc-assembly2_B  TM=9.538E-01  e=7.399E-21  Homo sapiens
  2j0u-assembly2_B  TM=9.545E-01  e=4.929E-19  Homo sapiens
  3nej-assembly1_A  TM=9.075E-01  e=5.043E-18  Thermus thermophilus HB27

Radius of gyration: 15.42 Å; Cα contacts (8 Å, |Δi|>4): 381; chains: 1; bounding box: 40×37×33 Å

Organism: Escherichia coli (strain K12) (NCBI:txid83333)